Protein AF-A0AAW0VVW9-F1 (afdb_monomer_lite)

Foldseek 3Di:
DDDDDDDDDDDDDDPPDPDPPPPPDPDAPVNVVCVVVPDNDDQLLVCLVVLLVCQQCVVVVDVDDDLVNLLRSVVSNVSNPDQAPVSLLVSLLVGPGDLSNLLNSQVRYDQADEAEAELSRLVSLLSNLLNHAAHEYAYAYQDQPVVRPSLLSNLLSCPRYQDQYDADNCQAPVPAPPRACQVSLVSNPQQCRHQEEEGAHALVSLVSCLSNLNHDYYHHHQHDPVRVVSNVVSVVVSCVRRPPVPPDD

Radius of gyration: 29.32 Å; chains: 1; bounding box: 65×43×111 Å

Organism: Cherax quadricarinatus (NCBI:txid27406)

Secondary structure (DSSP, 8-state):
-----------------------PPP--HHHHHHHHH-SSS--GGGGHHHHHHHHHHHHHH-SS--HHHHHHHHHHHHHTT--SHHHHHHHHHTS---HHHHHHHHTTS-TTSPEEE-GGGHHHHHHHGGGSPS-EEEEEE-S-GGG-TTHHHHHHHGGGSEEEEEEEHHHHHS--SS---HHHHHH-S-GGG--EEEE---HHHHHHGGG-TT--EEEE----HHHHHHHHHHHHHHHHHH-GGG---

Sequence (249 aa):
ATPASATPASATPASATPASSTTASPVSVKGVLEKSIRSGVADMNKYQNVLIHVAGLLHLVLDQIPETPAREVVQLLQESGMRDNDQWLELLDNTNMSPVIVKQISHLLNTEKTIEVSDERVRSCVALLPHLSSCKVEINILDDPGDLPHLPDLLAALTHHHCTQLLLWHHYYNADTTTTSDNLLELLQDRRHLEDFMGCLTGGGVRLLEECNKLRDFHLAVVSDYHAGCLLPQLHHTVTSTLPQLKRL

Structure (mmCIF, N/CA/C/O backbone):
data_AF-A0AAW0VVW9-F1
#
_entry.id   AF-A0AAW0VVW9-F1
#
loop_
_atom_site.group_PDB
_atom_site.id
_atom_site.type_symbol
_atom_site.label_atom_id
_atom_site.label_alt_id
_atom_site.label_comp_id
_atom_site.label_asym_id
_atom_site.label_entity_id
_atom_site.label_seq_id
_atom_site.pdbx_PDB_ins_code
_atom_site.Cartn_x
_atom_site.Cartn_y
_atom_site.Cartn_z
_atom_site.occupancy
_atom_site.B_iso_or_equiv
_atom_site.auth_seq_id
_atom_site.auth_comp_id
_atom_site.auth_asym_id
_atom_site.auth_atom_id
_atom_site.pdbx_PDB_model_num
ATOM 1 N N . ALA A 1 1 ? 30.289 16.569 78.904 1.00 44.97 1 ALA A N 1
ATOM 2 C CA . ALA A 1 1 ? 29.671 17.202 80.081 1.00 44.97 1 ALA A CA 1
ATOM 3 C C . ALA A 1 1 ? 28.507 18.055 79.598 1.00 44.97 1 ALA A C 1
ATOM 5 O O . ALA A 1 1 ? 28.728 19.092 78.991 1.00 44.97 1 ALA A O 1
ATOM 6 N N . THR A 1 2 ? 27.288 17.549 79.760 1.00 43.94 2 THR A N 1
ATOM 7 C CA . THR A 1 2 ? 26.026 18.299 79.620 1.00 43.94 2 THR A CA 1
ATOM 8 C C . THR A 1 2 ? 25.856 19.200 80.854 1.00 43.94 2 THR A C 1
ATOM 10 O O . THR A 1 2 ? 26.462 18.883 81.884 1.00 43.94 2 THR A O 1
ATOM 13 N N . PRO A 1 3 ? 25.037 20.271 80.813 1.00 50.75 3 PRO A N 1
ATOM 14 C CA . PRO A 1 3 ? 23.675 20.072 81.333 1.00 50.75 3 PRO A CA 1
ATOM 15 C C . PRO A 1 3 ? 22.534 20.947 80.754 1.00 50.75 3 PRO A C 1
ATOM 17 O O . PRO A 1 3 ? 22.738 22.078 80.335 1.00 50.75 3 PRO A O 1
ATOM 20 N N . ALA A 1 4 ? 21.330 20.366 80.899 1.00 37.31 4 ALA A N 1
ATOM 21 C CA . ALA A 1 4 ? 20.006 20.935 81.233 1.00 37.31 4 ALA A CA 1
ATOM 22 C C . ALA A 1 4 ? 19.275 21.849 80.216 1.00 37.31 4 ALA A C 1
ATOM 24 O O . ALA A 1 4 ? 19.802 22.870 79.809 1.00 37.31 4 ALA A O 1
ATOM 25 N N . SER A 1 5 ? 18.088 21.513 79.680 1.00 42.56 5 SER A N 1
ATOM 26 C CA . SER A 1 5 ? 16.767 21.108 80.236 1.00 42.56 5 SER A CA 1
ATOM 27 C C . SER A 1 5 ? 15.832 22.296 80.512 1.00 42.56 5 SER A C 1
ATOM 29 O O . SER A 1 5 ? 16.096 23.063 81.432 1.00 42.56 5 SER A O 1
ATOM 31 N N . ALA A 1 6 ? 14.725 22.383 79.753 1.00 38.50 6 ALA A N 1
ATOM 32 C CA . ALA A 1 6 ? 13.395 22.836 80.199 1.00 38.50 6 ALA A CA 1
ATOM 33 C C . ALA A 1 6 ? 12.326 22.645 79.088 1.00 38.50 6 ALA A C 1
ATOM 35 O O . ALA A 1 6 ? 12.428 23.221 78.009 1.00 38.50 6 ALA A O 1
ATOM 36 N N . THR A 1 7 ? 11.296 21.840 79.371 1.00 40.88 7 THR A N 1
ATOM 37 C CA . THR A 1 7 ? 9.962 21.770 78.711 1.00 40.88 7 THR A CA 1
ATOM 38 C C . THR A 1 7 ? 9.098 22.988 79.139 1.00 40.88 7 THR A C 1
ATOM 40 O O . THR A 1 7 ? 9.496 23.605 80.132 1.00 40.88 7 THR A O 1
ATOM 43 N N . PRO A 1 8 ? 7.927 23.357 78.530 1.00 44.62 8 PRO A N 1
ATOM 44 C CA . PRO A 1 8 ? 6.724 22.494 78.412 1.00 44.62 8 PRO A CA 1
ATOM 45 C C . PRO A 1 8 ? 5.705 22.774 77.255 1.00 44.62 8 PRO A C 1
ATOM 47 O O . PRO A 1 8 ? 5.780 23.764 76.541 1.00 44.62 8 PRO A O 1
ATOM 50 N N . ALA A 1 9 ? 4.682 21.900 77.204 1.00 34.31 9 ALA A N 1
ATOM 51 C CA . ALA A 1 9 ? 3.260 22.137 76.864 1.00 34.31 9 ALA A CA 1
ATOM 52 C C . ALA A 1 9 ? 2.721 22.062 75.404 1.00 34.31 9 ALA A C 1
ATOM 54 O O . ALA A 1 9 ? 2.878 22.969 74.603 1.00 34.31 9 ALA A O 1
ATOM 55 N N . SER A 1 10 ? 1.914 21.005 75.190 1.00 34.25 10 SER A N 1
ATOM 56 C CA . SER A 1 10 ? 0.501 21.000 74.736 1.00 34.25 10 SER A CA 1
ATOM 57 C C . SER A 1 10 ? 0.101 21.590 73.369 1.00 34.25 10 SER A C 1
ATOM 59 O O . SER A 1 10 ? 0.083 22.803 73.211 1.00 34.25 10 SER A O 1
ATOM 61 N N . ALA A 1 11 ? -0.380 20.730 72.452 1.00 34.38 11 ALA A N 1
ATOM 62 C CA . ALA A 1 11 ? -1.706 20.828 71.802 1.00 34.38 11 ALA A CA 1
ATOM 63 C C . ALA A 1 11 ? -1.876 19.790 70.661 1.00 34.38 11 ALA A C 1
ATOM 65 O O . ALA A 1 11 ? -1.230 19.870 69.622 1.00 34.38 11 ALA A O 1
ATOM 66 N N . THR A 1 12 ? -2.810 18.853 70.831 1.00 39.09 12 THR A N 1
ATOM 67 C CA . THR A 1 12 ? -3.637 18.260 69.749 1.00 39.09 12 THR A CA 1
ATOM 68 C C . THR A 1 12 ? -4.848 19.210 69.602 1.00 39.09 12 THR A C 1
ATOM 70 O O . THR A 1 12 ? -5.233 19.733 70.652 1.00 39.09 12 THR A O 1
ATOM 73 N N . PRO A 1 13 ? -5.501 19.468 68.437 1.00 44.41 13 PRO A N 1
ATOM 74 C CA . PRO A 1 13 ? -5.812 18.503 67.371 1.00 44.41 13 PRO A CA 1
ATOM 75 C C . PRO A 1 13 ? -5.847 19.050 65.922 1.00 44.41 13 PRO A C 1
ATOM 77 O O . PRO A 1 13 ? -6.022 20.237 65.689 1.00 44.41 13 PRO A O 1
ATOM 80 N N . ALA A 1 14 ? -5.818 18.157 64.930 1.00 34.91 14 ALA A N 1
ATOM 81 C CA . ALA A 1 14 ? -6.684 18.256 63.747 1.00 34.91 14 ALA A CA 1
ATOM 82 C C . ALA A 1 14 ? -6.595 16.952 62.948 1.00 34.91 14 ALA A C 1
ATOM 84 O O . ALA A 1 14 ? -5.589 16.660 62.305 1.00 34.91 14 ALA A O 1
ATOM 85 N N . SER A 1 15 ? -7.671 16.167 63.004 1.00 39.56 15 SER A N 1
ATOM 86 C CA . SER A 1 15 ? -7.936 15.120 62.021 1.00 39.56 15 SER A CA 1
ATOM 87 C C . SER A 1 15 ? -8.077 15.778 60.652 1.00 39.56 15 SER A C 1
ATOM 89 O O . SER A 1 15 ? -9.061 16.468 60.397 1.00 39.56 15 SER A O 1
ATOM 91 N N . ALA A 1 16 ? -7.095 15.575 59.780 1.00 38.59 16 ALA A N 1
ATOM 92 C CA . ALA A 1 16 ? -7.270 15.799 58.357 1.00 38.59 16 ALA A CA 1
ATOM 93 C C . ALA A 1 16 ? -8.076 14.618 57.807 1.00 38.59 16 ALA A C 1
ATOM 95 O O . ALA A 1 16 ? -7.548 13.533 57.566 1.00 38.59 16 ALA A O 1
ATOM 96 N N . THR A 1 17 ? -9.380 14.826 57.666 1.00 39.53 17 THR A N 1
ATOM 97 C CA . THR A 1 17 ? -10.251 14.006 56.827 1.00 39.53 17 THR A CA 1
ATOM 98 C C . THR A 1 17 ? -9.634 13.948 55.426 1.00 39.53 17 THR A C 1
ATOM 100 O O . THR A 1 17 ? -9.441 15.010 54.826 1.00 39.53 17 THR A O 1
ATOM 103 N N . PRO A 1 18 ? -9.316 12.770 54.859 1.00 41.12 18 PRO A N 1
ATOM 104 C CA . PRO A 1 18 ? -9.029 12.691 53.440 1.00 41.12 18 PRO A CA 1
ATOM 105 C C . PRO A 1 18 ? -10.325 13.052 52.724 1.00 41.12 18 PRO A C 1
ATOM 107 O O . PRO A 1 18 ? -11.339 12.370 52.881 1.00 41.12 18 PRO A O 1
ATOM 110 N N . ALA A 1 19 ? -10.306 14.161 51.988 1.00 37.31 19 ALA A N 1
ATOM 111 C CA . ALA A 1 19 ? -11.340 14.461 51.020 1.00 37.31 19 ALA A CA 1
ATOM 112 C C . ALA A 1 19 ? -11.446 13.249 50.094 1.00 37.31 19 ALA A C 1
ATOM 114 O O . ALA A 1 19 ? -10.499 12.930 49.374 1.00 37.31 19 ALA A O 1
ATOM 115 N N . SER A 1 20 ? -12.576 12.550 50.176 1.00 35.06 20 SER A N 1
ATOM 116 C CA . SER A 1 20 ? -12.947 11.491 49.255 1.00 35.06 20 SER A CA 1
ATOM 117 C C . SER A 1 20 ? -12.884 12.060 47.843 1.00 35.06 20 SER A C 1
ATOM 119 O O . SER A 1 20 ? -13.792 12.767 47.398 1.00 35.06 20 SER A O 1
ATOM 121 N N . SER A 1 21 ? -11.787 11.770 47.148 1.00 37.91 21 SER A N 1
ATOM 122 C CA . SER A 1 21 ? -11.685 11.879 45.706 1.00 37.91 21 SER A CA 1
ATOM 123 C C . SER A 1 21 ? -12.740 10.941 45.141 1.00 37.91 21 SER A C 1
ATOM 125 O O . SER A 1 21 ? -12.556 9.734 45.018 1.00 37.91 21 SER A O 1
ATOM 127 N N . THR A 1 22 ? -13.910 11.511 44.873 1.00 35.00 22 THR A N 1
ATOM 128 C CA . THR A 1 22 ? -14.966 10.831 44.141 1.00 35.00 22 THR A CA 1
ATOM 129 C C . THR A 1 22 ? -14.437 10.712 42.722 1.00 35.00 22 THR A C 1
ATOM 131 O O . THR A 1 22 ? -14.535 11.643 41.925 1.00 35.00 22 THR A O 1
ATOM 134 N N . THR A 1 23 ? -13.762 9.603 42.441 1.00 35.97 23 THR A N 1
ATOM 135 C CA . THR A 1 23 ? -13.384 9.190 41.099 1.00 35.97 23 THR A CA 1
ATOM 136 C C . THR A 1 23 ? -14.681 8.960 40.337 1.00 35.97 23 THR A C 1
ATOM 138 O O . THR A 1 23 ? -15.294 7.897 40.417 1.00 35.97 23 THR A O 1
ATOM 141 N N . ALA A 1 24 ? -15.158 10.005 39.656 1.00 44.41 24 ALA A N 1
ATOM 142 C CA . ALA A 1 24 ? -16.256 9.884 38.715 1.00 44.41 24 ALA A CA 1
ATOM 143 C C . ALA A 1 24 ? -15.898 8.751 37.749 1.00 44.41 24 ALA A C 1
ATOM 145 O O . ALA A 1 24 ? -14.851 8.789 37.098 1.00 44.41 24 ALA A O 1
ATOM 146 N N . SER A 1 25 ? -16.718 7.701 37.732 1.00 49.44 25 SER A N 1
ATOM 147 C CA . SER A 1 25 ? -16.521 6.574 36.829 1.00 49.44 25 SER A CA 1
ATOM 148 C C . SER A 1 25 ? -16.438 7.105 35.395 1.00 49.44 25 SER A C 1
ATOM 150 O O . SER A 1 25 ? -17.219 8.000 35.052 1.00 49.44 25 SER A O 1
ATOM 152 N N . PRO A 1 26 ? -15.502 6.610 34.567 1.00 57.56 26 PRO A N 1
ATOM 153 C CA . PRO A 1 26 ? -15.356 7.091 33.200 1.00 57.56 26 PRO A CA 1
ATOM 154 C C . PRO A 1 26 ? -16.701 6.973 32.478 1.00 57.56 26 PRO A C 1
ATOM 156 O O . PRO A 1 26 ? -17.356 5.930 32.527 1.00 57.56 26 PRO A O 1
ATOM 159 N N . VAL A 1 27 ? -17.144 8.075 31.871 1.00 69.94 27 VAL A N 1
ATOM 160 C CA . VAL A 1 27 ? -18.406 8.122 31.129 1.00 69.94 27 VAL A CA 1
ATOM 161 C C . VAL A 1 27 ? -18.279 7.179 29.933 1.00 69.94 27 VAL A C 1
ATOM 163 O O . VAL A 1 27 ? -17.479 7.425 29.037 1.00 69.94 27 VAL A O 1
ATOM 166 N N . SER A 1 28 ? -19.047 6.089 29.956 1.00 83.00 28 SER A N 1
ATOM 167 C CA . SER A 1 28 ? -19.079 5.068 28.903 1.00 83.00 28 SER A CA 1
ATOM 168 C C . SER A 1 28 ? -19.887 5.553 27.697 1.00 83.00 28 SER A C 1
ATOM 170 O O . SER A 1 28 ? -21.015 6.034 27.852 1.00 83.00 28 SER A O 1
ATOM 172 N N . VAL A 1 29 ? -19.330 5.392 26.495 1.00 81.69 29 VAL A N 1
ATOM 173 C CA . VAL A 1 29 ? -19.988 5.708 25.215 1.00 81.69 29 VAL A CA 1
ATOM 174 C C . VAL A 1 29 ? -21.274 4.897 25.054 1.00 81.69 29 VAL A C 1
ATOM 176 O O . VAL A 1 29 ? -22.318 5.456 24.708 1.00 81.69 29 VAL A O 1
ATOM 179 N N . LYS A 1 30 ? -21.236 3.603 25.396 1.00 82.69 30 LYS A N 1
ATOM 180 C CA . LYS A 1 30 ? -22.409 2.721 25.399 1.00 82.69 30 LYS A CA 1
ATOM 181 C C . LYS A 1 30 ? -23.503 3.253 26.320 1.00 82.69 30 LYS A C 1
ATOM 183 O O . LYS A 1 30 ? -24.651 3.391 25.907 1.00 82.69 30 LYS A O 1
ATOM 188 N N . GLY A 1 31 ? -23.131 3.630 27.544 1.00 80.94 31 GLY A N 1
ATOM 189 C CA . GLY A 1 31 ? -24.067 4.174 28.524 1.00 80.94 31 GLY A CA 1
ATOM 190 C C . GLY A 1 31 ? -24.705 5.496 28.084 1.00 80.94 31 GLY A C 1
ATOM 191 O O . GLY A 1 31 ? -25.867 5.749 28.401 1.00 80.94 31 GLY A O 1
ATOM 192 N N . VAL A 1 32 ? -23.981 6.342 27.342 1.00 83.06 32 VAL A N 1
ATOM 193 C CA . VAL A 1 32 ? -24.533 7.578 26.758 1.00 83.06 32 VAL A CA 1
ATOM 194 C C . VAL A 1 32 ? -25.514 7.266 25.628 1.00 83.06 32 VAL A C 1
ATOM 196 O O . VAL A 1 32 ? -26.602 7.849 25.594 1.00 83.06 32 VAL A O 1
ATOM 199 N N . LEU A 1 33 ? -25.174 6.331 24.739 1.00 81.12 33 LEU A N 1
ATOM 200 C CA . LEU A 1 33 ? -26.060 5.880 23.663 1.00 81.12 33 LEU A CA 1
ATOM 201 C C . LEU A 1 33 ? -27.358 5.281 24.222 1.00 81.12 33 LEU A C 1
ATOM 203 O O . LEU A 1 33 ? -28.442 5.756 23.892 1.00 81.12 33 LEU A O 1
ATOM 207 N N . GLU A 1 34 ? -27.271 4.312 25.134 1.00 82.44 34 GLU A N 1
ATOM 208 C CA . GLU A 1 34 ? -28.438 3.644 25.729 1.00 82.44 34 GLU A CA 1
ATOM 209 C C . GLU A 1 34 ? -29.366 4.625 26.464 1.00 82.44 34 GLU A C 1
ATOM 211 O O . GLU A 1 34 ? -30.588 4.574 26.295 1.00 82.44 34 GLU A O 1
ATOM 216 N N . LYS A 1 35 ? -28.805 5.585 27.216 1.00 81.31 35 LYS A N 1
ATOM 217 C CA . LYS A 1 35 ? -29.588 6.657 27.860 1.00 81.31 35 LYS A CA 1
ATOM 218 C C . LYS A 1 35 ? -30.302 7.547 26.846 1.00 81.31 35 LYS A C 1
ATOM 220 O O . LYS A 1 35 ? -31.425 7.982 27.100 1.00 81.31 35 LYS A O 1
ATOM 225 N N . SER A 1 36 ? -29.663 7.814 25.710 1.00 75.12 36 SER A N 1
ATOM 226 C CA . SER A 1 36 ? -30.218 8.660 24.651 1.00 75.12 36 SER A CA 1
ATOM 227 C C . SER A 1 36 ? -31.348 7.959 23.887 1.00 75.12 36 SER A C 1
ATOM 229 O O . SER A 1 36 ? -32.269 8.618 23.407 1.00 75.12 36 SER A O 1
ATOM 231 N N . ILE A 1 37 ? -31.318 6.625 23.820 1.00 72.94 37 ILE A N 1
ATOM 232 C CA . ILE A 1 37 ? -32.210 5.807 22.984 1.00 72.94 37 ILE A CA 1
ATOM 233 C C . ILE A 1 37 ? -33.573 5.503 23.645 1.00 72.94 37 ILE A C 1
ATOM 235 O O . ILE A 1 37 ? -34.507 5.100 22.959 1.00 72.94 37 ILE A O 1
ATOM 239 N N . ARG A 1 38 ? -33.764 5.745 24.951 1.00 66.44 38 ARG A N 1
ATOM 240 C CA . ARG A 1 38 ? -35.031 5.490 25.693 1.00 66.44 38 ARG A CA 1
ATOM 241 C C . ARG A 1 38 ? -35.637 4.077 25.518 1.00 66.44 38 ARG A C 1
ATOM 243 O O . ARG A 1 38 ? -36.779 3.862 25.918 1.00 66.44 38 ARG A O 1
ATOM 250 N N . SER A 1 39 ? -34.902 3.103 24.978 1.00 59.09 39 SER A N 1
ATOM 251 C CA . SER A 1 39 ? -35.296 1.690 24.919 1.00 59.09 39 SER A CA 1
ATOM 252 C C . SER A 1 39 ? -34.188 0.851 25.545 1.00 59.09 39 SER A C 1
ATOM 254 O O . SER A 1 39 ? -33.058 0.886 25.071 1.00 59.09 39 SER A O 1
ATOM 256 N N . GLY A 1 40 ? -34.506 0.130 26.622 1.00 59.84 40 GLY A N 1
ATOM 257 C CA . GLY A 1 40 ? -33.554 -0.461 27.574 1.00 59.84 40 GLY A CA 1
ATOM 258 C C . GLY A 1 40 ? -32.579 -1.530 27.063 1.00 59.84 40 GLY A C 1
ATOM 259 O O . GLY A 1 40 ? -31.876 -2.098 27.887 1.00 59.84 40 GLY A O 1
ATOM 260 N N . VAL A 1 41 ? -32.515 -1.801 25.757 1.00 62.94 41 VAL A N 1
ATOM 261 C CA . VAL A 1 41 ? -31.428 -2.546 25.104 1.00 62.94 41 VAL A CA 1
ATOM 262 C C . VAL A 1 41 ? -31.272 -1.981 23.692 1.00 62.94 41 VAL A C 1
ATOM 264 O O . VAL A 1 41 ? -32.192 -2.086 22.878 1.00 62.94 41 VAL A O 1
ATOM 267 N N . ALA A 1 42 ? -30.136 -1.352 23.401 1.00 65.81 42 ALA A N 1
ATOM 268 C CA . ALA A 1 42 ? -29.851 -0.838 22.068 1.00 65.81 42 ALA A CA 1
ATOM 269 C C . ALA A 1 42 ? -29.279 -1.964 21.187 1.00 65.81 42 ALA A C 1
ATOM 271 O O . ALA A 1 42 ? -28.250 -2.555 21.503 1.00 65.81 42 ALA A O 1
ATOM 272 N N . ASP A 1 43 ? -29.955 -2.263 20.077 1.00 78.38 43 ASP A N 1
ATOM 273 C CA . ASP A 1 43 ? -29.425 -3.129 19.019 1.00 78.38 43 ASP A CA 1
ATOM 274 C C . ASP A 1 43 ? -28.311 -2.374 18.281 1.00 78.38 43 ASP A C 1
ATOM 276 O O . ASP A 1 43 ? -28.598 -1.484 17.477 1.00 78.38 43 ASP A O 1
ATOM 280 N N . MET A 1 44 ? -27.048 -2.687 18.596 1.00 80.50 44 MET A N 1
ATOM 281 C CA . MET A 1 44 ? -25.873 -1.961 18.089 1.00 80.50 44 MET A CA 1
ATOM 282 C C . MET A 1 44 ? -25.811 -1.917 16.562 1.00 80.50 44 MET A C 1
ATOM 284 O O . MET A 1 44 ? -25.354 -0.917 16.011 1.00 80.50 44 MET A O 1
ATOM 288 N N . ASN A 1 45 ? -26.352 -2.927 15.876 1.00 82.62 45 ASN A N 1
ATOM 289 C CA . ASN A 1 45 ? -26.398 -2.963 14.413 1.00 82.62 45 ASN A CA 1
ATOM 290 C C . ASN A 1 45 ? -27.143 -1.746 13.838 1.00 82.62 45 ASN A C 1
ATOM 292 O O . ASN A 1 45 ? -26.758 -1.200 12.809 1.00 82.62 45 ASN A O 1
ATOM 296 N N . LYS A 1 46 ? -28.184 -1.255 14.527 1.00 84.12 46 LYS A N 1
ATOM 297 C CA . LYS A 1 46 ? -28.961 -0.078 14.092 1.00 84.12 46 LYS A CA 1
ATOM 298 C C . LYS A 1 46 ? -28.213 1.243 14.268 1.00 84.12 46 LYS A C 1
ATOM 300 O O . LYS A 1 46 ? -28.646 2.260 13.731 1.00 84.12 46 LYS A O 1
ATOM 305 N N . TYR A 1 47 ? -27.118 1.235 15.025 1.00 85.31 47 TYR A N 1
ATOM 306 C CA . TYR A 1 47 ? -26.343 2.422 15.378 1.00 85.31 47 TYR A CA 1
ATOM 307 C C . TYR A 1 47 ? -24.937 2.412 14.784 1.00 85.31 47 TYR A C 1
ATOM 309 O O . TYR A 1 47 ? -24.155 3.301 15.110 1.00 85.31 47 TYR A O 1
ATOM 317 N N . GLN A 1 48 ? -24.620 1.475 13.885 1.00 88.38 48 GLN A N 1
ATOM 318 C CA . GLN A 1 48 ? -23.302 1.384 13.253 1.00 88.38 48 GLN A CA 1
ATOM 319 C C . GLN A 1 48 ? -22.859 2.728 12.649 1.00 88.38 48 GLN A C 1
ATOM 321 O O . GLN A 1 48 ? -21.785 3.217 12.983 1.00 88.38 48 GLN A O 1
ATOM 326 N N . ASN A 1 49 ? -23.719 3.404 11.880 1.00 88.06 49 ASN A N 1
ATOM 327 C CA . ASN A 1 49 ? -23.396 4.721 11.307 1.00 88.06 49 ASN A CA 1
ATOM 328 C C . ASN A 1 49 ? -23.114 5.787 12.377 1.00 88.06 49 ASN A C 1
ATOM 330 O O . ASN A 1 49 ? -22.217 6.611 12.221 1.00 88.06 49 ASN A O 1
ATOM 334 N N . VAL A 1 50 ? -23.848 5.762 13.495 1.00 89.50 50 VAL A N 1
ATOM 335 C CA . VAL A 1 50 ? -23.597 6.678 14.617 1.00 89.50 50 VAL A CA 1
ATOM 336 C C . VAL A 1 50 ? -22.230 6.390 15.232 1.00 89.50 50 VAL A C 1
ATOM 338 O O . VAL A 1 50 ? -21.478 7.321 15.498 1.00 89.50 50 VAL A O 1
ATOM 341 N N . LEU A 1 51 ? -21.885 5.117 15.421 1.00 90.69 51 LEU A N 1
ATOM 342 C CA . LEU A 1 51 ? -20.595 4.701 15.971 1.00 90.69 51 LEU A CA 1
ATOM 343 C C . LEU A 1 51 ? -19.426 5.076 15.051 1.00 90.69 51 LEU A C 1
ATOM 345 O O . LEU A 1 51 ? -18.404 5.545 15.548 1.00 90.69 51 LEU A O 1
ATOM 349 N N . ILE A 1 52 ? -19.596 4.950 13.732 1.00 91.12 52 ILE A N 1
ATOM 350 C CA . ILE A 1 52 ? -18.624 5.402 12.724 1.00 91.12 52 ILE A CA 1
ATOM 351 C C . ILE A 1 52 ? -18.369 6.906 12.880 1.00 91.12 52 ILE A C 1
ATOM 353 O O . ILE A 1 52 ? -17.221 7.337 12.992 1.00 91.12 52 ILE A O 1
ATOM 357 N N . HIS A 1 53 ? -19.433 7.710 12.978 1.00 89.69 53 HIS A N 1
ATOM 358 C CA . HIS A 1 53 ? -19.298 9.150 13.198 1.00 89.69 53 HIS A CA 1
ATOM 359 C C . HIS A 1 53 ? -18.656 9.483 14.546 1.00 89.69 53 HIS A C 1
ATOM 361 O O . HIS A 1 53 ? -17.815 10.375 14.610 1.00 89.69 53 HIS A O 1
ATOM 367 N N . VAL A 1 54 ? -19.002 8.767 15.618 1.00 89.31 54 VAL A N 1
ATOM 368 C CA . VAL A 1 54 ? -18.354 8.949 16.924 1.00 89.31 54 VAL A CA 1
ATOM 369 C C . VAL A 1 54 ? -16.853 8.687 16.801 1.00 89.31 54 VAL A C 1
ATOM 371 O O . VAL A 1 54 ? -16.061 9.543 17.189 1.00 89.31 54 VAL A O 1
ATOM 374 N N . ALA A 1 55 ? -16.447 7.566 16.201 1.00 89.44 55 ALA A N 1
ATOM 375 C CA . ALA A 1 55 ? -15.040 7.227 16.005 1.00 89.44 55 ALA A CA 1
ATOM 376 C C . ALA A 1 55 ? -14.286 8.298 15.194 1.00 89.44 55 ALA A C 1
ATOM 378 O O . ALA A 1 55 ? -13.185 8.703 15.575 1.00 89.44 55 ALA A O 1
ATOM 379 N N . GLY A 1 56 ? -14.905 8.813 14.128 1.00 87.94 56 GLY A N 1
ATOM 380 C CA . GLY A 1 56 ? -14.331 9.864 13.289 1.00 87.94 56 GLY A CA 1
ATOM 381 C C . GLY A 1 56 ? -14.262 11.245 13.952 1.00 87.94 56 GLY A C 1
ATOM 382 O O . GLY A 1 56 ? -13.375 12.021 13.617 1.00 87.94 56 GLY A O 1
ATOM 383 N N . LEU A 1 57 ? -15.150 11.566 14.899 1.00 88.88 57 LEU A N 1
ATOM 384 C CA . LEU A 1 57 ? -15.257 12.906 15.500 1.00 88.88 57 LEU A CA 1
ATOM 385 C C . LEU A 1 57 ? -14.634 13.023 16.896 1.00 88.88 57 LEU A C 1
ATOM 387 O O . LEU A 1 57 ? -14.474 14.139 17.388 1.00 88.88 57 LEU A O 1
ATOM 391 N N . LEU A 1 58 ? -14.264 11.915 17.547 1.00 84.56 58 LEU A N 1
ATOM 392 C CA . LEU A 1 58 ? -13.730 11.946 18.916 1.00 84.56 58 LEU A CA 1
ATOM 393 C C . LEU A 1 58 ? -12.521 12.884 19.078 1.00 84.56 58 LEU A C 1
ATOM 395 O O . LEU A 1 58 ? -12.395 13.539 20.110 1.00 84.56 58 LEU A O 1
ATOM 399 N N . HIS A 1 59 ? -11.667 12.983 18.058 1.00 83.00 59 HIS A N 1
ATOM 400 C CA . HIS A 1 59 ? -10.481 13.845 18.076 1.00 83.00 59 HIS A CA 1
ATOM 401 C C . HIS A 1 59 ? -10.810 15.347 18.043 1.00 83.00 59 HIS A C 1
ATOM 403 O O . HIS A 1 59 ? -9.966 16.160 18.397 1.00 83.00 59 HIS A O 1
ATOM 409 N N . LEU A 1 60 ? -12.019 15.728 17.616 1.00 84.00 60 LEU A N 1
ATOM 410 C CA . LEU A 1 60 ? -12.473 17.124 17.612 1.00 84.00 60 LEU A CA 1
ATOM 411 C C . LEU A 1 60 ? -13.018 17.560 18.973 1.00 84.00 60 LEU A C 1
ATOM 413 O O . LEU A 1 60 ? -13.109 18.751 19.255 1.00 84.00 60 LEU A O 1
ATOM 417 N N . VAL A 1 61 ? -13.440 16.594 19.789 1.00 79.50 61 VAL A N 1
ATOM 418 C CA . VAL A 1 61 ? -14.054 16.841 21.099 1.00 79.50 61 VAL A CA 1
ATOM 419 C C . VAL A 1 61 ? -13.025 16.710 22.219 1.00 79.50 61 VAL A C 1
ATOM 421 O O . VAL A 1 61 ? -13.148 17.373 23.247 1.00 79.50 61 VAL A O 1
ATOM 424 N N . LEU A 1 62 ? -12.019 15.853 22.033 1.00 78.44 62 LEU A N 1
ATOM 425 C CA . LEU A 1 62 ? -10.971 15.582 23.007 1.00 78.44 62 LEU A CA 1
ATOM 426 C C . LEU A 1 62 ? -9.599 15.817 22.375 1.00 78.44 62 LEU A C 1
ATOM 428 O O . LEU A 1 62 ? -9.224 15.099 21.450 1.00 78.44 62 LEU A O 1
ATOM 432 N N . ASP A 1 63 ? -8.821 16.741 22.948 1.00 77.88 63 ASP A N 1
ATOM 433 C CA . ASP A 1 63 ? -7.431 17.000 22.532 1.00 77.88 63 ASP A CA 1
ATOM 434 C C . ASP A 1 63 ? -6.564 15.731 22.604 1.00 77.88 63 ASP A C 1
ATOM 436 O O . ASP A 1 63 ? -5.661 15.519 21.796 1.00 77.88 63 ASP A O 1
ATOM 440 N N . GLN A 1 64 ? -6.846 14.867 23.583 1.00 82.06 64 GLN A N 1
ATOM 441 C CA . GLN A 1 64 ? -6.255 13.541 23.714 1.00 82.06 64 GLN A CA 1
ATOM 442 C C . GLN A 1 64 ? -7.348 12.542 24.069 1.00 82.06 64 GLN A C 1
ATOM 444 O O . GLN A 1 64 ? -7.991 12.652 25.114 1.00 82.06 64 GLN A O 1
ATOM 449 N N . ILE A 1 65 ? -7.551 11.551 23.204 1.00 83.12 65 ILE A N 1
ATOM 450 C CA . ILE A 1 65 ? -8.512 10.479 23.451 1.00 83.12 65 ILE A CA 1
ATOM 451 C C . ILE A 1 65 ? -7.861 9.461 24.395 1.00 83.12 65 ILE A C 1
ATOM 453 O O . ILE A 1 65 ? -6.843 8.866 24.028 1.00 83.12 65 ILE A O 1
ATOM 457 N N . PRO A 1 66 ? -8.426 9.211 25.591 1.00 87.00 66 PRO A N 1
ATOM 458 C CA . PRO A 1 66 ? -7.922 8.155 26.458 1.00 87.00 66 PRO A CA 1
ATOM 459 C C . PRO A 1 66 ? -8.113 6.776 25.805 1.00 87.00 66 PRO A C 1
ATOM 461 O O . PRO A 1 66 ? -9.038 6.566 25.020 1.00 87.00 66 PRO A O 1
ATOM 464 N N . GLU A 1 67 ? -7.281 5.794 26.159 1.00 88.25 67 GLU A N 1
ATOM 465 C CA . GLU A 1 67 ? -7.386 4.451 25.563 1.00 88.25 67 GLU A CA 1
ATOM 466 C C . GLU A 1 67 ? -8.735 3.774 25.848 1.00 88.25 67 GLU A C 1
ATOM 468 O O . GLU A 1 67 ? -9.238 3.029 25.009 1.00 88.25 67 GLU A O 1
ATOM 473 N N . THR A 1 68 ? -9.340 4.033 27.013 1.00 89.31 68 THR A N 1
ATOM 474 C CA . THR A 1 68 ? -10.586 3.372 27.424 1.00 89.31 68 THR A CA 1
ATOM 475 C C . THR A 1 68 ? -11.766 3.723 26.503 1.00 89.31 68 THR A C 1
ATOM 477 O O . THR A 1 68 ? -12.357 2.787 25.967 1.00 89.31 68 THR A O 1
ATOM 480 N N . PRO A 1 69 ? -12.093 5.007 26.226 1.00 87.31 69 PRO A N 1
ATOM 481 C CA . PRO A 1 69 ? -13.109 5.354 25.228 1.00 87.31 69 PRO A CA 1
ATOM 482 C C . PRO A 1 69 ? -12.775 4.884 23.809 1.00 87.31 69 PRO A C 1
ATOM 484 O O . PRO A 1 69 ? -13.672 4.444 23.097 1.00 87.31 69 PRO A O 1
ATOM 487 N N . ALA A 1 70 ? -11.503 4.937 23.393 1.00 90.75 70 ALA A N 1
ATOM 488 C CA . ALA A 1 70 ? -11.103 4.457 22.068 1.00 90.75 70 ALA A CA 1
ATOM 489 C C . ALA A 1 70 ? -11.389 2.955 21.903 1.00 90.75 70 ALA A C 1
ATOM 491 O O . ALA A 1 70 ? -11.996 2.538 20.918 1.00 90.75 70 ALA A O 1
ATOM 492 N N . ARG A 1 71 ? -11.012 2.150 22.905 1.00 93.38 71 ARG A N 1
ATOM 493 C CA . ARG A 1 71 ? -11.299 0.712 22.943 1.00 93.38 71 ARG A CA 1
ATOM 494 C C . ARG A 1 71 ? -12.797 0.436 22.975 1.00 93.38 71 ARG A C 1
ATOM 496 O O . ARG A 1 71 ? -13.258 -0.446 22.261 1.00 93.38 71 ARG A O 1
ATOM 503 N N . GLU A 1 72 ? -13.549 1.184 23.781 1.00 93.00 72 GLU A N 1
ATOM 504 C CA . GLU A 1 72 ? -15.002 1.028 23.873 1.00 93.00 72 GLU A CA 1
ATOM 505 C C . GLU A 1 72 ? -15.679 1.278 22.520 1.00 93.00 72 GLU A C 1
ATOM 507 O O . GLU A 1 72 ? -16.507 0.477 22.099 1.00 93.00 72 GLU A O 1
ATOM 512 N N . VAL A 1 73 ? -15.300 2.337 21.800 1.00 92.44 73 VAL A N 1
ATOM 513 C CA . VAL A 1 73 ? -15.865 2.632 20.473 1.00 92.44 73 VAL A CA 1
ATOM 514 C C . VAL A 1 73 ? -15.560 1.527 19.468 1.00 92.44 73 VAL A C 1
ATOM 516 O O . VAL A 1 73 ? -16.464 1.088 18.760 1.00 92.44 73 VAL A O 1
ATOM 519 N N . VAL A 1 74 ? -14.320 1.037 19.430 1.00 94.31 74 VAL A N 1
ATOM 520 C CA . VAL A 1 74 ? -13.934 -0.069 18.541 1.00 94.31 74 VAL A CA 1
ATOM 521 C C . VAL A 1 74 ? -14.683 -1.360 18.893 1.00 94.31 74 VAL A C 1
ATOM 523 O O . VAL A 1 74 ? -15.163 -2.054 17.998 1.00 94.31 74 VAL A O 1
ATOM 526 N N . GLN A 1 75 ? -14.879 -1.648 20.183 1.00 93.81 75 GLN A N 1
ATOM 527 C CA . GLN A 1 75 ? -15.687 -2.785 20.626 1.00 93.81 75 GLN A CA 1
ATOM 528 C C . GLN A 1 75 ? -17.155 -2.646 20.194 1.00 93.81 75 GLN A C 1
ATOM 530 O O . GLN A 1 75 ? -17.734 -3.603 19.688 1.00 93.81 75 GLN A O 1
ATOM 535 N N . LEU A 1 76 ? -17.762 -1.466 20.350 1.00 93.06 76 LEU A N 1
ATOM 536 C CA . LEU A 1 76 ? -19.145 -1.221 19.926 1.00 93.06 76 LEU A CA 1
ATOM 537 C C . LEU A 1 76 ? -19.312 -1.362 18.411 1.00 93.06 76 LEU A C 1
ATOM 539 O O . LEU A 1 76 ? -20.303 -1.917 17.942 1.00 93.06 76 LEU A O 1
ATOM 543 N N . LEU A 1 77 ? -18.329 -0.896 17.644 1.00 93.88 77 LEU A N 1
ATOM 544 C CA . LEU A 1 77 ? -18.278 -1.066 16.197 1.00 93.88 77 LEU A CA 1
ATOM 545 C C . LEU A 1 77 ? -18.222 -2.551 15.798 1.00 93.88 77 LEU A C 1
ATOM 547 O O . LEU A 1 77 ? -18.959 -2.981 14.908 1.00 93.88 77 LEU A O 1
ATOM 551 N N . GLN A 1 78 ? -17.437 -3.361 16.507 1.00 93.50 78 GLN A N 1
ATOM 552 C CA . GLN A 1 78 ? -17.413 -4.812 16.317 1.00 93.50 78 GLN A CA 1
ATOM 553 C C . GLN A 1 78 ? -18.752 -5.470 16.709 1.00 93.50 78 GLN A C 1
ATOM 555 O O . GLN A 1 78 ? -19.280 -6.302 15.967 1.00 93.50 78 GLN A O 1
ATOM 560 N N . GLU A 1 79 ? -19.343 -5.066 17.841 1.00 91.44 79 GLU A N 1
ATOM 561 C CA . GLU A 1 79 ? -20.676 -5.504 18.292 1.00 91.44 79 GLU A CA 1
ATOM 562 C C . GLU A 1 79 ? -21.778 -5.130 17.284 1.00 91.44 79 GLU A C 1
ATOM 564 O O . GLU A 1 79 ? -22.755 -5.865 17.158 1.00 91.44 79 GLU A O 1
ATOM 569 N N . SER A 1 80 ? -21.603 -4.033 16.535 1.00 90.88 80 SER A N 1
ATOM 570 C CA . SER A 1 80 ? -22.519 -3.579 15.476 1.00 90.88 80 SER A CA 1
ATOM 571 C C . SER A 1 80 ? -22.403 -4.345 14.152 1.00 90.88 80 SER A C 1
ATOM 573 O O . SER A 1 80 ? -23.124 -4.041 13.204 1.00 90.88 80 SER A O 1
ATOM 575 N N . GLY A 1 81 ? -21.508 -5.337 14.077 1.00 89.25 81 GLY A N 1
ATOM 576 C CA . GLY A 1 81 ? -21.422 -6.258 12.945 1.00 89.25 81 GLY A CA 1
ATOM 577 C C . GLY A 1 81 ? -20.219 -6.071 12.023 1.00 89.25 81 GLY A C 1
ATOM 578 O O . GLY A 1 81 ? -20.122 -6.809 11.046 1.00 89.25 81 GLY A O 1
ATOM 579 N N . MET A 1 82 ? -19.289 -5.164 12.330 1.00 91.38 82 MET A N 1
ATOM 580 C CA . MET A 1 82 ? -18.058 -5.008 11.551 1.00 91.38 82 MET A CA 1
ATOM 581 C C . MET A 1 82 ? -17.048 -6.112 11.886 1.00 91.38 82 MET A C 1
ATOM 583 O O . MET A 1 82 ? -16.688 -6.304 13.052 1.00 91.38 82 MET A O 1
ATOM 587 N N . ARG A 1 83 ? -16.638 -6.889 10.878 1.00 86.69 83 ARG A N 1
ATOM 588 C CA . ARG A 1 83 ? -15.909 -8.154 11.086 1.00 86.69 83 ARG A CA 1
ATOM 589 C C . ARG A 1 83 ? -14.770 -8.412 10.114 1.00 86.69 83 ARG A C 1
ATOM 591 O O . ARG A 1 83 ? -13.883 -9.185 10.468 1.00 86.69 83 ARG A O 1
ATOM 598 N N . ASP A 1 84 ? -14.805 -7.846 8.916 1.00 88.19 84 ASP A N 1
ATOM 599 C CA . ASP A 1 84 ? -13.781 -8.089 7.903 1.00 88.19 84 ASP A CA 1
ATOM 600 C C . ASP A 1 84 ? -12.789 -6.923 7.793 1.00 88.19 84 ASP A C 1
ATOM 602 O O . ASP A 1 84 ? -13.048 -5.814 8.260 1.00 88.19 84 ASP A O 1
ATOM 606 N N . ASN A 1 85 ? -11.610 -7.207 7.228 1.00 89.50 85 ASN A N 1
ATOM 607 C CA . ASN A 1 85 ? -10.545 -6.216 7.089 1.00 89.50 85 ASN A CA 1
ATOM 608 C C . ASN A 1 85 ? -10.984 -5.036 6.210 1.00 89.50 85 ASN A C 1
ATOM 610 O O . ASN A 1 85 ? -10.605 -3.907 6.503 1.00 89.50 85 ASN A O 1
ATOM 614 N N . ASP A 1 86 ? -11.778 -5.285 5.167 1.00 88.75 86 ASP A N 1
ATOM 615 C CA . ASP A 1 86 ? -12.194 -4.252 4.220 1.00 88.75 86 ASP A CA 1
ATOM 616 C C . ASP A 1 86 ? -13.105 -3.216 4.872 1.00 88.75 86 ASP A C 1
ATOM 618 O O . ASP A 1 86 ? -12.891 -2.029 4.668 1.00 88.75 86 ASP A O 1
ATOM 622 N N . GLN A 1 87 ? -14.036 -3.630 5.731 1.00 91.00 87 GLN A N 1
ATOM 623 C CA . GLN A 1 87 ? -14.879 -2.716 6.501 1.00 91.00 87 GLN A CA 1
ATOM 624 C C . GLN A 1 87 ? -14.054 -1.833 7.447 1.00 91.00 87 GLN A C 1
ATOM 626 O O . GLN A 1 87 ? -14.339 -0.646 7.598 1.00 91.00 87 GLN A O 1
ATOM 631 N N . TRP A 1 88 ? -13.024 -2.395 8.090 1.00 92.69 88 TRP A N 1
ATOM 632 C CA . TRP A 1 88 ? -12.127 -1.617 8.950 1.00 92.69 88 TRP A CA 1
ATOM 633 C C . TRP A 1 88 ? -11.275 -0.629 8.149 1.00 92.69 88 TRP A C 1
ATOM 635 O O . TRP A 1 88 ? -11.041 0.482 8.621 1.00 92.69 88 TRP A O 1
ATOM 645 N N . LEU A 1 89 ? -10.819 -1.015 6.955 1.00 90.56 89 LEU A N 1
ATOM 646 C CA . LEU A 1 89 ? -10.069 -0.138 6.055 1.00 90.56 89 LEU A CA 1
ATOM 647 C C . LEU A 1 89 ? -10.959 0.973 5.489 1.00 90.56 89 LEU A C 1
ATOM 649 O O . LEU A 1 89 ? -10.605 2.138 5.615 1.00 90.56 89 LEU A O 1
ATOM 653 N N . GLU A 1 90 ? -12.156 0.640 5.005 1.00 90.50 90 GLU A N 1
ATOM 654 C CA . GLU A 1 90 ? -13.149 1.603 4.514 1.00 90.50 90 GLU A CA 1
ATOM 655 C C . GLU A 1 90 ? -13.526 2.620 5.601 1.00 90.50 90 GLU A C 1
ATOM 657 O O . GLU A 1 90 ? -13.713 3.810 5.339 1.00 90.50 90 GLU A O 1
ATOM 662 N N . LEU A 1 91 ? -13.605 2.177 6.855 1.00 91.88 91 LEU A N 1
ATOM 663 C CA . LEU A 1 91 ? -13.813 3.065 7.987 1.00 91.88 91 LEU A CA 1
ATOM 664 C C . LEU A 1 91 ? -12.661 4.072 8.148 1.00 91.88 91 LEU A C 1
ATOM 666 O O . LEU A 1 91 ? -12.923 5.254 8.380 1.00 91.88 91 LEU A O 1
ATOM 670 N N . LEU A 1 92 ? -11.408 3.631 8.022 1.00 92.19 92 LEU A N 1
ATOM 671 C CA . LEU A 1 92 ? -10.237 4.513 8.067 1.00 92.19 92 LEU A CA 1
ATOM 672 C C . LEU A 1 92 ? -10.200 5.469 6.865 1.00 92.19 92 LEU A C 1
ATOM 674 O O . LEU A 1 92 ? -9.889 6.643 7.048 1.00 92.19 92 LEU A O 1
ATOM 678 N N . ASP A 1 93 ? -10.590 5.004 5.676 1.00 89.38 93 ASP A N 1
ATOM 679 C CA . ASP A 1 93 ? -10.613 5.819 4.453 1.00 89.38 93 ASP A CA 1
ATOM 680 C C . ASP A 1 93 ? -11.623 6.965 4.577 1.00 89.38 93 ASP A C 1
ATOM 682 O O . ASP A 1 93 ? -11.346 8.118 4.239 1.00 89.38 93 ASP A O 1
ATOM 686 N N . ASN A 1 94 ? -12.792 6.665 5.146 1.00 87.62 94 ASN A N 1
ATOM 687 C CA . ASN A 1 94 ? -13.893 7.613 5.267 1.00 87.62 94 ASN A CA 1
ATOM 688 C C . ASN A 1 94 ? -13.784 8.550 6.476 1.00 87.62 94 ASN A C 1
ATOM 690 O O . ASN A 1 94 ? -14.621 9.445 6.640 1.00 87.62 94 ASN A O 1
ATOM 694 N N . THR A 1 95 ? -12.803 8.355 7.364 1.00 85.19 95 THR A N 1
ATOM 695 C CA . THR A 1 95 ? -12.741 9.112 8.616 1.00 85.19 95 THR A CA 1
ATOM 696 C C . THR A 1 95 ? -11.327 9.532 9.008 1.00 85.19 95 THR A C 1
ATOM 698 O O . THR A 1 95 ? -10.363 8.779 8.966 1.00 85.19 95 THR A O 1
ATOM 701 N N . ASN A 1 96 ? -11.196 10.763 9.506 1.00 83.25 96 ASN A N 1
ATOM 702 C CA . ASN A 1 96 ? -9.945 11.252 10.086 1.00 83.25 96 ASN A CA 1
ATOM 703 C C . ASN A 1 96 ? -9.791 10.735 11.525 1.00 83.25 96 ASN A C 1
ATOM 705 O O . ASN A 1 96 ? -9.906 11.499 12.482 1.00 83.25 96 ASN A O 1
ATOM 709 N N . MET A 1 97 ? -9.597 9.428 11.701 1.00 87.19 97 MET A N 1
ATOM 710 C CA . MET A 1 97 ? -9.481 8.844 13.037 1.00 87.19 97 MET A CA 1
ATOM 711 C C . MET A 1 97 ? -8.232 9.302 13.780 1.00 87.19 97 MET A C 1
ATOM 713 O O . MET A 1 97 ? -7.157 9.495 13.216 1.00 87.19 97 MET A O 1
ATOM 717 N N . SER A 1 98 ? -8.375 9.412 15.099 1.00 89.56 98 SER A N 1
ATOM 718 C CA . SER A 1 98 ? -7.229 9.599 15.981 1.00 89.56 98 SER A CA 1
ATOM 719 C C . SER A 1 98 ? -6.298 8.383 15.924 1.00 89.56 98 SER A C 1
ATOM 721 O O . SER A 1 98 ? -6.799 7.253 15.942 1.00 89.56 98 SER A O 1
ATOM 723 N N . PRO A 1 99 ? -4.968 8.578 15.999 1.00 90.69 99 PRO A N 1
ATOM 724 C CA . PRO A 1 99 ? -3.995 7.484 16.049 1.00 90.69 99 PRO A CA 1
ATOM 725 C C . PRO A 1 99 ? -4.287 6.426 17.124 1.00 90.69 99 PRO A C 1
ATOM 727 O O . PRO A 1 99 ? -4.008 5.246 16.932 1.00 90.69 99 PRO A O 1
ATOM 730 N N . VAL A 1 100 ? -4.895 6.816 18.253 1.00 92.75 100 VAL A N 1
ATOM 731 C CA . VAL A 1 100 ? -5.260 5.873 19.325 1.00 92.75 100 VAL A CA 1
ATOM 732 C C . VAL A 1 100 ? -6.327 4.882 18.853 1.00 92.75 100 VAL A C 1
ATOM 734 O O . VAL A 1 100 ? -6.242 3.702 19.181 1.00 92.75 100 VAL A O 1
ATOM 737 N N . ILE A 1 101 ? -7.306 5.338 18.064 1.00 92.69 101 ILE A N 1
ATOM 738 C CA . ILE A 1 101 ? -8.357 4.481 17.496 1.00 92.69 101 ILE A CA 1
ATOM 739 C C . ILE A 1 101 ? -7.770 3.596 16.395 1.00 92.69 101 ILE A C 1
ATOM 741 O O . ILE A 1 101 ? -8.018 2.394 16.407 1.00 92.69 101 ILE A O 1
ATOM 745 N N . VAL A 1 102 ? -6.929 4.152 15.513 1.00 94.75 102 VAL A N 1
ATOM 746 C CA . VAL A 1 102 ? -6.233 3.380 14.464 1.00 94.75 102 VAL A CA 1
ATOM 747 C C . VAL A 1 102 ? -5.437 2.226 15.077 1.00 94.75 102 VAL A C 1
ATOM 749 O O . VAL A 1 102 ? -5.546 1.085 14.632 1.00 94.75 102 VAL A O 1
ATOM 752 N N . LYS A 1 103 ? -4.713 2.485 16.171 1.00 95.06 103 LYS A N 1
ATOM 753 C CA . LYS A 1 103 ? -3.998 1.451 16.929 1.00 95.06 103 LYS A CA 1
ATOM 754 C C . LYS A 1 103 ? -4.932 0.384 17.516 1.00 95.06 103 LYS A C 1
ATOM 756 O O . LYS A 1 103 ? -4.564 -0.781 17.557 1.00 95.06 103 LYS A O 1
ATOM 761 N N . GLN A 1 104 ? -6.129 0.743 17.986 1.00 95.12 104 GLN A N 1
ATOM 762 C CA . GLN A 1 104 ? -7.094 -0.265 18.451 1.00 95.12 104 GLN A CA 1
ATOM 763 C C . GLN A 1 104 ? -7.629 -1.117 17.288 1.00 95.12 104 GLN A C 1
ATOM 765 O O . GLN A 1 104 ? -7.771 -2.327 17.447 1.00 95.12 104 GLN A O 1
ATOM 770 N N . ILE A 1 105 ? -7.880 -0.509 16.124 1.00 94.56 105 ILE A N 1
ATOM 771 C CA . ILE A 1 105 ? -8.316 -1.214 14.908 1.00 94.56 105 ILE A CA 1
ATOM 772 C C . ILE A 1 105 ? -7.230 -2.175 14.414 1.00 94.56 105 ILE A C 1
ATOM 774 O O . ILE A 1 105 ? -7.547 -3.292 14.009 1.00 94.56 105 ILE A O 1
ATOM 778 N N . SER A 1 106 ? -5.949 -1.800 14.505 1.00 94.25 106 SER A N 1
ATOM 779 C CA . SER A 1 106 ? -4.844 -2.650 14.042 1.00 94.25 106 SER A CA 1
ATOM 780 C C . SER A 1 106 ? -4.800 -4.016 14.740 1.00 94.25 106 SER A C 1
ATOM 782 O O . SER A 1 106 ? -4.406 -5.006 14.130 1.00 94.25 106 SER A O 1
ATOM 784 N N . HIS A 1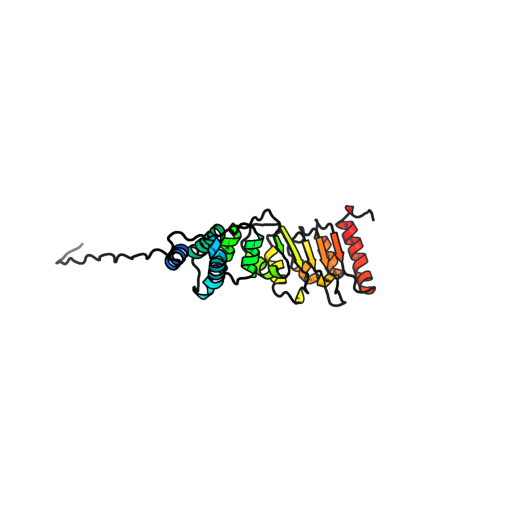 107 ? -5.276 -4.102 15.987 1.00 93.12 107 HIS A N 1
ATOM 785 C CA . HIS A 1 107 ? -5.385 -5.358 16.734 1.00 93.12 107 HIS A CA 1
ATOM 786 C C . HIS A 1 107 ? -6.496 -6.296 16.236 1.00 93.12 107 HIS A C 1
ATOM 788 O O . HIS A 1 107 ? -6.512 -7.465 16.619 1.00 93.12 107 HIS A O 1
ATOM 794 N N . LEU A 1 108 ? -7.429 -5.798 15.423 1.00 91.94 108 LEU A N 1
ATOM 795 C CA . LEU A 1 108 ? -8.549 -6.570 14.879 1.00 91.94 108 LEU A CA 1
ATOM 796 C C . LEU A 1 108 ? -8.291 -7.083 13.462 1.00 91.94 108 LEU A C 1
ATOM 798 O O . LEU A 1 108 ? -9.008 -7.969 12.996 1.00 91.94 108 LEU A O 1
ATOM 802 N N . LEU A 1 109 ? -7.286 -6.538 12.778 1.00 91.12 109 LEU A N 1
ATOM 803 C CA . LEU A 1 109 ? -6.969 -6.914 11.410 1.00 91.12 109 LEU A CA 1
ATOM 804 C C . LEU A 1 109 ? -6.226 -8.244 11.359 1.00 91.12 109 LEU A C 1
ATOM 806 O O . LEU A 1 109 ? -5.258 -8.478 12.083 1.00 91.12 109 LEU A O 1
ATOM 810 N N . ASN A 1 110 ? -6.660 -9.111 10.446 1.00 86.75 110 ASN A N 1
ATOM 811 C CA . ASN A 1 110 ? -5.945 -10.345 10.164 1.00 86.75 110 ASN A CA 1
ATOM 812 C C . ASN A 1 110 ? -4.752 -10.059 9.241 1.00 86.75 110 ASN A C 1
ATOM 814 O O . ASN A 1 110 ? -4.947 -9.853 8.043 1.00 86.75 110 ASN A O 1
ATOM 818 N N . THR A 1 111 ? -3.539 -10.088 9.796 1.00 87.88 111 THR A N 1
ATOM 819 C CA . THR A 1 111 ? -2.275 -9.854 9.078 1.00 87.88 111 THR A CA 1
ATOM 820 C C . THR A 1 111 ? -1.724 -11.079 8.344 1.00 87.88 111 THR A C 1
ATOM 822 O O . THR A 1 111 ? -0.743 -10.958 7.612 1.00 87.88 111 THR A O 1
ATOM 825 N N . GLU A 1 112 ? -2.348 -12.256 8.488 1.00 88.25 112 GLU A N 1
ATOM 826 C CA . GLU A 1 112 ? -2.041 -13.424 7.648 1.00 88.25 112 GLU A CA 1
ATOM 827 C C . GLU A 1 112 ? -2.557 -13.241 6.216 1.00 88.25 112 GLU A C 1
ATOM 829 O O . GLU A 1 112 ? -2.056 -13.870 5.281 1.00 88.25 112 GLU A O 1
ATOM 834 N N . LYS A 1 113 ? -3.566 -12.379 6.044 1.00 88.31 113 LYS A N 1
ATOM 835 C CA . LYS A 1 113 ? -4.063 -11.965 4.736 1.00 88.31 113 LYS A CA 1
ATOM 836 C C . LYS A 1 113 ? -3.196 -10.844 4.176 1.00 88.31 113 LYS A C 1
ATOM 838 O O . LYS A 1 113 ? -2.675 -10.014 4.919 1.00 88.31 113 LYS A O 1
ATOM 843 N N . THR A 1 114 ? -3.084 -10.817 2.854 1.00 92.94 114 THR A N 1
ATOM 844 C CA . THR A 1 114 ? -2.491 -9.691 2.138 1.00 92.94 114 THR A CA 1
ATOM 845 C C . THR A 1 114 ? -3.335 -8.434 2.346 1.00 92.94 114 THR A C 1
ATOM 847 O O . THR A 1 114 ? -4.565 -8.500 2.340 1.00 92.94 114 THR A O 1
ATOM 850 N N . ILE A 1 115 ? -2.667 -7.300 2.541 1.00 94.44 115 ILE A N 1
ATOM 851 C CA . ILE A 1 115 ? -3.287 -5.977 2.535 1.00 94.44 115 ILE A CA 1
ATOM 852 C C . ILE A 1 115 ? -3.160 -5.404 1.128 1.00 94.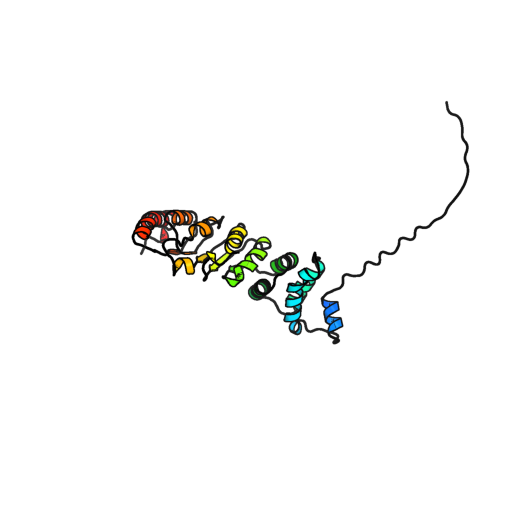44 115 ILE A C 1
ATOM 854 O O . ILE A 1 115 ? -2.053 -5.163 0.652 1.00 94.44 115 ILE A O 1
ATOM 858 N N . GLU A 1 116 ? -4.299 -5.187 0.484 1.00 95.25 116 GLU A N 1
ATOM 859 C CA . GLU A 1 116 ? -4.379 -4.565 -0.835 1.00 95.25 116 GLU A CA 1
ATOM 860 C C . GLU A 1 116 ? -4.530 -3.049 -0.687 1.00 95.25 116 GLU A C 1
ATOM 862 O O . GLU A 1 116 ? -5.436 -2.563 0.004 1.00 95.25 116 GLU A O 1
ATOM 867 N N . VAL A 1 117 ? -3.637 -2.304 -1.339 1.00 96.69 117 VAL A N 1
ATOM 868 C CA . VAL A 1 117 ? -3.610 -0.842 -1.324 1.00 96.69 117 VAL A CA 1
ATOM 869 C C . VAL A 1 117 ? -3.921 -0.311 -2.716 1.00 96.69 117 VAL A C 1
ATOM 871 O O . VAL A 1 117 ? -3.109 -0.442 -3.631 1.00 96.69 117 VAL A O 1
ATOM 874 N N . SER A 1 118 ? -5.093 0.302 -2.846 1.00 96.12 118 SER A N 1
ATOM 875 C CA . SER A 1 118 ? -5.505 1.113 -3.992 1.00 96.12 118 SER A CA 1
ATOM 876 C C . SER A 1 118 ? -5.244 2.601 -3.746 1.00 96.12 118 SER A C 1
ATOM 878 O O . SER A 1 118 ? -4.892 2.995 -2.630 1.00 96.12 118 SER A O 1
ATOM 880 N N . ASP A 1 119 ? -5.474 3.433 -4.761 1.00 95.25 119 ASP A N 1
ATOM 881 C CA . ASP A 1 119 ? -5.382 4.900 -4.704 1.00 95.25 119 ASP A CA 1
ATOM 882 C C . ASP A 1 119 ? -6.131 5.486 -3.491 1.00 95.25 119 ASP A C 1
ATOM 884 O O . ASP A 1 119 ? -5.583 6.275 -2.718 1.00 95.25 119 ASP A O 1
ATOM 888 N N . GLU A 1 120 ? -7.360 5.018 -3.258 1.00 93.12 120 GLU A N 1
ATOM 889 C CA . GLU A 1 120 ? -8.228 5.463 -2.158 1.00 93.12 120 GLU A CA 1
ATOM 890 C C . GLU A 1 120 ? -7.694 5.053 -0.774 1.00 93.12 120 GLU A C 1
ATOM 892 O O . GLU A 1 120 ? -7.915 5.754 0.215 1.00 93.12 120 GLU A O 1
ATOM 897 N N . ARG A 1 121 ? -6.938 3.948 -0.705 1.00 93.25 121 ARG A N 1
ATOM 898 C CA . ARG A 1 121 ? -6.473 3.324 0.545 1.00 93.25 121 ARG A CA 1
ATOM 899 C C . ARG A 1 121 ? -5.090 3.779 0.994 1.00 93.25 121 ARG A C 1
ATOM 901 O O . ARG A 1 121 ? -4.666 3.426 2.100 1.00 93.25 121 ARG A O 1
ATOM 908 N N . VAL A 1 122 ? -4.372 4.555 0.174 1.00 94.81 122 VAL A N 1
ATOM 909 C CA . VAL A 1 122 ? -2.992 4.990 0.463 1.00 94.81 122 VAL A CA 1
ATOM 910 C C . VAL A 1 122 ? -2.912 5.642 1.840 1.00 94.81 122 VAL A C 1
ATOM 912 O O . VAL A 1 122 ? -2.108 5.243 2.683 1.00 94.81 122 VAL A O 1
ATOM 915 N N . ARG A 1 123 ? -3.788 6.615 2.104 1.00 92.62 123 ARG A N 1
ATOM 916 C CA . ARG A 1 123 ? -3.758 7.394 3.344 1.00 92.62 123 ARG A CA 1
ATOM 917 C C . ARG A 1 123 ? -4.023 6.537 4.585 1.00 92.62 123 ARG A C 1
ATOM 919 O O . ARG A 1 123 ? -3.331 6.687 5.592 1.00 92.62 123 ARG A O 1
ATOM 926 N N . SER A 1 124 ? -5.007 5.648 4.528 1.00 92.38 124 SER A N 1
ATOM 927 C CA . SER A 1 124 ? -5.341 4.777 5.657 1.00 92.38 124 SER A CA 1
ATOM 928 C C . SER A 1 124 ? -4.235 3.782 5.943 1.00 92.38 124 SER A C 1
ATOM 930 O O . SER A 1 124 ? -3.885 3.570 7.103 1.00 92.38 124 SER A O 1
ATOM 932 N N . CYS A 1 125 ? -3.619 3.231 4.897 1.00 94.69 125 CYS A N 1
ATOM 933 C CA . CYS A 1 125 ? -2.502 2.309 5.046 1.00 94.69 125 CYS A CA 1
ATOM 934 C C . CYS A 1 125 ? -1.270 2.995 5.653 1.00 94.69 125 CYS A C 1
ATOM 936 O O . CYS A 1 125 ? -0.632 2.404 6.521 1.00 94.69 125 CYS A O 1
ATOM 938 N N . VAL A 1 126 ? -0.988 4.258 5.307 1.00 95.00 126 VAL A N 1
ATOM 939 C CA . VAL A 1 126 ? 0.066 5.056 5.969 1.00 95.00 126 VAL A CA 1
ATOM 940 C C . VAL A 1 126 ? -0.157 5.145 7.478 1.00 95.00 126 VAL A C 1
ATOM 942 O O . VAL A 1 126 ? 0.777 4.958 8.256 1.00 95.00 126 VAL A O 1
ATOM 945 N N . ALA A 1 127 ? -1.392 5.409 7.910 1.00 93.12 127 ALA A N 1
ATOM 946 C CA . ALA A 1 127 ? -1.718 5.498 9.331 1.00 93.12 127 ALA A CA 1
ATOM 947 C C . ALA A 1 127 ? -1.689 4.127 10.030 1.00 93.12 127 ALA A C 1
ATOM 949 O O . ALA A 1 127 ? -1.372 4.035 11.215 1.00 93.12 127 ALA A O 1
ATOM 950 N N . LEU A 1 128 ? -2.042 3.067 9.305 1.00 94.50 128 LEU A N 1
ATOM 951 C CA . LEU A 1 128 ? -2.286 1.745 9.861 1.00 94.50 128 LEU A CA 1
ATOM 952 C C . LEU A 1 128 ? -1.032 0.868 9.954 1.00 94.50 128 LEU A C 1
ATOM 954 O O . LEU A 1 128 ? -0.821 0.229 10.986 1.00 94.50 128 LEU A O 1
ATOM 958 N N . LEU A 1 129 ? -0.212 0.825 8.899 1.00 94.81 129 LEU A N 1
ATOM 959 C CA . LEU A 1 129 ? 0.954 -0.063 8.792 1.00 94.81 129 LEU A CA 1
ATOM 960 C C . LEU A 1 129 ? 1.905 0.021 9.999 1.00 94.81 129 LEU A C 1
ATOM 962 O O . LEU A 1 129 ? 2.255 -1.035 10.525 1.00 94.81 129 LEU A O 1
ATOM 966 N N . PRO A 1 130 ? 2.235 1.210 10.553 1.00 94.31 130 PRO A N 1
ATOM 967 C CA . PRO A 1 130 ? 3.105 1.311 11.730 1.00 94.31 130 PRO A CA 1
ATOM 968 C C . PRO A 1 130 ? 2.586 0.586 12.982 1.00 94.31 130 PRO A C 1
ATOM 970 O O . PRO A 1 130 ? 3.333 0.384 13.941 1.00 94.31 130 PRO A O 1
ATOM 973 N N . HIS A 1 131 ? 1.299 0.234 13.014 1.00 94.19 131 HIS A N 1
ATOM 974 C CA . HIS A 1 131 ? 0.645 -0.448 14.128 1.00 94.19 131 HIS A CA 1
ATOM 975 C C . HIS A 1 131 ? 0.383 -1.934 13.870 1.00 94.19 131 HIS A C 1
ATOM 977 O O . HIS A 1 131 ? -0.152 -2.613 14.753 1.00 94.19 131 HIS A O 1
ATOM 983 N N . LEU A 1 132 ? 0.722 -2.436 12.683 1.00 93.56 132 LEU A N 1
ATOM 984 C CA . LEU A 1 132 ? 0.534 -3.828 12.307 1.00 93.56 132 LEU A CA 1
ATOM 985 C C . LEU A 1 132 ? 1.795 -4.649 12.557 1.00 93.56 132 LEU A C 1
ATOM 987 O O . LEU A 1 132 ? 2.921 -4.155 12.530 1.00 93.56 132 LEU A O 1
ATOM 991 N N . SER A 1 133 ? 1.599 -5.947 12.779 1.00 91.88 133 SER A N 1
ATOM 992 C CA . SER A 1 133 ? 2.692 -6.900 12.634 1.00 91.88 133 SER A CA 1
ATOM 993 C C . SER A 1 133 ? 3.091 -7.032 11.161 1.00 91.88 133 SER A C 1
ATOM 995 O O . SER A 1 133 ? 2.348 -6.639 10.254 1.00 91.88 133 SER A O 1
ATOM 997 N N . SER A 1 134 ? 4.285 -7.580 10.923 1.00 92.94 134 SER A N 1
ATOM 998 C CA . SER A 1 134 ? 4.775 -7.828 9.566 1.00 92.94 134 SER A CA 1
ATOM 999 C C . SER A 1 134 ? 3.747 -8.628 8.763 1.00 92.94 134 SER A C 1
ATOM 1001 O O . SER A 1 134 ? 3.240 -9.649 9.229 1.00 92.94 134 SER A O 1
ATOM 1003 N N . CYS A 1 135 ? 3.425 -8.137 7.571 1.00 94.31 135 CYS A N 1
ATOM 1004 C CA . CYS A 1 135 ? 2.400 -8.687 6.691 1.00 94.31 135 CYS A CA 1
ATOM 1005 C C . CYS A 1 135 ? 2.784 -8.470 5.228 1.00 94.31 135 CYS A C 1
ATOM 1007 O O . CYS A 1 135 ? 3.737 -7.744 4.922 1.00 94.31 135 CYS A O 1
ATOM 1009 N N . LYS A 1 136 ? 2.054 -9.134 4.332 1.00 95.69 136 LYS A N 1
ATOM 1010 C CA . LYS A 1 136 ? 2.182 -8.933 2.889 1.00 95.69 136 LYS A CA 1
ATOM 1011 C C . LYS A 1 136 ? 1.339 -7.746 2.453 1.00 95.69 136 LYS A C 1
ATOM 1013 O O . LYS A 1 136 ? 0.205 -7.606 2.911 1.00 95.69 136 LYS A O 1
ATOM 1018 N N . VAL A 1 137 ? 1.890 -6.939 1.557 1.00 96.94 137 VAL A N 1
ATOM 1019 C CA . VAL A 1 137 ? 1.223 -5.764 1.004 1.00 96.94 137 VAL A CA 1
ATOM 1020 C C . VAL A 1 137 ? 1.334 -5.797 -0.513 1.00 96.94 137 VAL A C 1
ATOM 1022 O O . VAL A 1 137 ? 2.425 -5.990 -1.053 1.00 96.94 137 VAL A O 1
ATOM 1025 N N . GLU A 1 138 ? 0.209 -5.593 -1.183 1.00 97.69 138 GLU A N 1
ATOM 1026 C CA . GLU A 1 138 ? 0.120 -5.459 -2.635 1.00 97.69 138 GLU A CA 1
ATOM 1027 C C . GLU A 1 138 ? -0.370 -4.050 -2.956 1.00 97.69 138 GLU A C 1
ATOM 1029 O O . GLU A 1 138 ? -1.413 -3.619 -2.468 1.00 97.69 138 GLU A O 1
ATOM 1034 N N . ILE A 1 139 ? 0.418 -3.310 -3.732 1.00 98.12 139 ILE A N 1
ATOM 1035 C CA . ILE A 1 139 ? 0.153 -1.914 -4.075 1.00 98.12 139 ILE A CA 1
ATOM 1036 C C . ILE A 1 139 ? -0.257 -1.848 -5.537 1.00 98.12 139 ILE A C 1
ATOM 1038 O O . ILE A 1 139 ? 0.490 -2.266 -6.424 1.00 98.12 139 ILE A O 1
ATOM 1042 N N . ASN A 1 140 ? -1.443 -1.304 -5.773 1.00 98.00 140 ASN A N 1
ATOM 1043 C CA . ASN A 1 140 ? -2.068 -1.213 -7.077 1.00 98.00 140 ASN A CA 1
ATOM 1044 C C . ASN A 1 140 ? -2.632 0.200 -7.280 1.00 98.00 140 ASN A C 1
ATOM 1046 O O . ASN A 1 140 ? -3.726 0.507 -6.818 1.00 98.00 140 ASN A O 1
ATOM 1050 N N . ILE A 1 141 ? -1.854 1.053 -7.945 1.00 98.00 141 ILE A N 1
ATOM 1051 C CA . ILE A 1 141 ? -2.125 2.483 -8.118 1.00 98.00 141 ILE A CA 1
ATOM 1052 C C . ILE A 1 141 ? -2.534 2.752 -9.564 1.00 98.00 141 ILE A C 1
ATOM 1054 O O . ILE A 1 141 ? -1.755 2.506 -10.496 1.00 98.00 141 ILE A O 1
ATOM 1058 N N . LEU A 1 142 ? -3.767 3.222 -9.745 1.00 97.31 142 LEU A N 1
ATOM 1059 C CA . LEU A 1 142 ? -4.354 3.532 -11.045 1.00 97.31 142 LEU A CA 1
ATOM 1060 C C . LEU A 1 142 ? -4.028 4.955 -11.500 1.00 97.31 142 LEU A C 1
ATOM 1062 O O . LEU A 1 142 ? -3.741 5.155 -12.685 1.00 97.31 142 LEU A O 1
ATOM 1066 N N . ASP A 1 143 ? -4.070 5.911 -10.575 1.00 95.88 143 ASP A N 1
ATOM 1067 C CA . ASP A 1 143 ? -3.851 7.329 -10.839 1.00 95.88 143 ASP A CA 1
ATOM 1068 C C . ASP A 1 143 ? -2.358 7.651 -10.993 1.00 95.88 143 ASP A C 1
ATOM 1070 O O . ASP A 1 143 ? -1.487 6.791 -10.825 1.00 95.88 143 ASP A O 1
ATOM 1074 N N . ASP A 1 144 ? -2.043 8.892 -11.378 1.00 94.88 144 ASP A N 1
ATOM 1075 C CA . ASP A 1 144 ? -0.657 9.354 -11.420 1.00 94.88 144 ASP A CA 1
ATOM 1076 C C . ASP A 1 144 ? -0.074 9.339 -9.991 1.00 94.88 144 ASP A C 1
ATOM 1078 O O . ASP A 1 144 ? -0.582 10.040 -9.110 1.00 94.88 144 ASP A O 1
ATOM 1082 N N . PRO A 1 145 ? 1.008 8.583 -9.725 1.00 93.31 145 PRO A N 1
ATOM 1083 C CA . PRO A 1 145 ? 1.732 8.634 -8.459 1.00 93.31 145 PRO A CA 1
ATOM 1084 C C . PRO A 1 145 ? 2.129 10.048 -8.007 1.00 93.31 145 PRO A C 1
ATOM 1086 O O . PRO A 1 145 ? 2.273 10.277 -6.806 1.00 93.31 145 PRO A O 1
ATOM 1089 N N . GLY A 1 146 ? 2.305 10.992 -8.940 1.00 91.75 146 GLY A N 1
ATOM 1090 C CA . GLY A 1 146 ? 2.554 12.405 -8.648 1.00 91.75 146 GLY A CA 1
ATOM 1091 C C . GLY A 1 146 ? 1.369 13.136 -8.005 1.00 91.75 146 GLY A C 1
ATOM 1092 O O . GLY A 1 146 ? 1.584 14.080 -7.242 1.00 91.75 146 GLY A O 1
ATOM 1093 N N . ASP A 1 147 ? 0.142 12.668 -8.245 1.00 93.62 147 ASP A N 1
ATOM 1094 C CA . ASP A 1 147 ? -1.098 13.215 -7.678 1.00 93.62 147 ASP A CA 1
ATOM 1095 C C . ASP A 1 147 ? -1.466 12.578 -6.324 1.00 93.62 147 ASP A C 1
ATOM 1097 O O . ASP A 1 147 ? -2.407 13.016 -5.656 1.00 93.62 147 ASP A O 1
ATOM 1101 N N . LEU A 1 148 ? -0.703 11.574 -5.872 1.00 94.12 148 LEU A N 1
ATOM 1102 C CA . LEU A 1 148 ? -0.910 10.864 -4.609 1.00 94.12 148 LEU A CA 1
ATOM 1103 C C . LEU A 1 148 ? 0.116 11.302 -3.548 1.00 94.12 148 LEU A C 1
ATOM 1105 O O . LEU A 1 148 ? 1.141 10.641 -3.352 1.00 94.12 148 LEU A O 1
ATOM 1109 N N . PRO A 1 149 ? -0.152 12.377 -2.778 1.00 91.62 149 PRO A N 1
ATOM 1110 C CA . PRO A 1 149 ? 0.839 12.987 -1.885 1.00 91.62 149 PRO A CA 1
ATOM 1111 C C . PRO A 1 149 ? 1.336 12.059 -0.768 1.00 91.62 149 PRO A C 1
ATOM 1113 O O . PRO A 1 149 ? 2.422 12.269 -0.239 1.00 91.62 149 PRO A O 1
ATOM 1116 N N . HIS A 1 150 ? 0.555 11.039 -0.406 1.00 94.62 150 HIS A N 1
ATOM 1117 C CA . HIS A 1 150 ? 0.871 10.095 0.668 1.00 94.62 150 HIS A CA 1
ATOM 1118 C C . HIS A 1 150 ? 1.545 8.807 0.182 1.00 94.62 150 HIS A C 1
ATOM 1120 O O . HIS A 1 150 ? 1.916 7.969 1.002 1.00 94.62 150 HIS A O 1
ATOM 1126 N N . LEU A 1 151 ? 1.717 8.617 -1.130 1.00 96.06 151 LEU A N 1
ATOM 1127 C CA . LEU A 1 151 ? 2.355 7.413 -1.661 1.00 96.06 151 LEU A CA 1
ATOM 1128 C C . LEU A 1 151 ? 3.825 7.271 -1.211 1.00 96.06 151 LEU A C 1
ATOM 1130 O O . LEU A 1 151 ? 4.209 6.167 -0.823 1.00 96.06 151 LEU A O 1
ATOM 1134 N N . PRO A 1 152 ? 4.649 8.339 -1.160 1.00 94.69 152 PRO A N 1
ATOM 1135 C CA . PRO A 1 152 ? 5.995 8.235 -0.595 1.00 94.69 152 PRO A CA 1
ATOM 1136 C C . PRO A 1 152 ? 5.996 7.805 0.878 1.00 94.69 152 PRO A C 1
ATOM 1138 O O . PRO A 1 152 ? 6.801 6.959 1.274 1.00 94.69 152 PRO A O 1
ATOM 1141 N N . ASP A 1 153 ? 5.063 8.336 1.674 1.00 95.44 153 ASP A N 1
ATOM 1142 C CA . ASP A 1 153 ? 4.905 7.969 3.086 1.00 95.44 153 ASP A CA 1
ATOM 1143 C C . ASP A 1 153 ? 4.492 6.498 3.229 1.00 95.44 153 ASP A C 1
ATOM 1145 O O . ASP A 1 153 ? 4.973 5.801 4.124 1.00 95.44 153 ASP A O 1
ATOM 1149 N N . LEU A 1 154 ? 3.638 6.006 2.323 1.00 96.25 154 LEU A N 1
ATOM 1150 C CA . LEU A 1 154 ? 3.220 4.606 2.286 1.00 96.25 154 LEU A CA 1
ATOM 1151 C C . LEU A 1 154 ? 4.423 3.700 2.052 1.00 96.25 154 LEU A C 1
ATOM 1153 O O . LEU A 1 154 ? 4.641 2.764 2.815 1.00 96.25 154 LEU A O 1
ATOM 1157 N N . LEU A 1 155 ? 5.222 3.995 1.025 1.00 95.69 155 LEU A N 1
ATOM 1158 C CA . LEU A 1 155 ? 6.400 3.200 0.683 1.00 95.69 155 LEU A CA 1
ATOM 1159 C C . LEU A 1 155 ? 7.426 3.192 1.825 1.00 95.69 155 LEU A C 1
ATOM 1161 O O . LEU A 1 155 ? 8.002 2.146 2.124 1.00 95.69 155 LEU A O 1
ATOM 1165 N N . ALA A 1 156 ? 7.587 4.315 2.529 1.00 92.44 156 ALA A N 1
ATOM 1166 C CA . ALA A 1 156 ? 8.418 4.388 3.728 1.00 92.44 156 ALA A CA 1
ATOM 1167 C C . ALA A 1 156 ? 7.848 3.557 4.897 1.00 92.44 156 ALA A C 1
ATOM 1169 O O . ALA A 1 156 ? 8.599 2.886 5.615 1.00 92.44 156 ALA A O 1
ATOM 1170 N N . ALA A 1 157 ? 6.525 3.540 5.079 1.00 92.94 157 ALA A N 1
ATOM 1171 C CA . ALA A 1 157 ? 5.863 2.759 6.124 1.00 92.94 157 ALA A CA 1
ATOM 1172 C C . ALA A 1 157 ? 6.016 1.236 5.935 1.00 92.94 157 ALA A C 1
ATOM 1174 O O . ALA A 1 157 ? 5.876 0.483 6.897 1.00 92.94 157 ALA A O 1
ATOM 1175 N N . LEU A 1 158 ? 6.384 0.765 4.737 1.00 94.75 158 LEU A N 1
ATOM 1176 C CA . LEU A 1 158 ? 6.597 -0.658 4.436 1.00 94.75 158 LEU A CA 1
ATOM 1177 C C . LEU A 1 158 ? 7.908 -1.235 4.980 1.00 94.75 158 LEU A C 1
ATOM 1179 O O . LEU A 1 158 ? 8.166 -2.416 4.777 1.00 94.75 158 LEU A O 1
ATOM 1183 N N . THR A 1 159 ? 8.726 -0.458 5.694 1.00 88.50 159 THR A N 1
ATOM 1184 C CA . THR A 1 159 ? 10.055 -0.882 6.186 1.00 88.50 159 THR A CA 1
ATOM 1185 C C . THR A 1 159 ? 10.047 -2.224 6.949 1.00 88.50 159 THR A C 1
ATOM 1187 O O . THR A 1 159 ? 11.043 -2.947 6.955 1.00 88.50 159 THR A O 1
ATOM 1190 N N . HIS A 1 160 ? 8.930 -2.591 7.590 1.00 90.06 160 HIS A N 1
ATOM 1191 C CA . HIS A 1 160 ? 8.770 -3.856 8.329 1.00 90.06 160 HIS A CA 1
ATOM 1192 C C . HIS A 1 160 ? 7.752 -4.827 7.708 1.00 90.06 160 HIS A C 1
ATOM 1194 O O . HIS A 1 160 ? 7.379 -5.832 8.322 1.00 90.06 160 HIS A O 1
ATOM 1200 N N . HIS A 1 161 ? 7.322 -4.546 6.482 1.00 94.50 161 HIS A N 1
ATOM 1201 C CA . HIS A 1 161 ? 6.322 -5.305 5.744 1.00 94.50 161 HIS A CA 1
ATOM 1202 C C . HIS A 1 161 ? 6.919 -5.847 4.446 1.00 94.50 161 HIS A C 1
ATOM 1204 O O . HIS A 1 161 ? 7.998 -5.458 4.003 1.00 94.50 161 HIS A O 1
ATOM 1210 N N . HIS A 1 162 ? 6.224 -6.798 3.839 1.00 94.81 162 HIS A N 1
ATOM 1211 C CA . HIS A 1 162 ? 6.653 -7.427 2.602 1.00 94.81 162 HIS A CA 1
ATOM 1212 C C . HIS A 1 162 ? 5.800 -6.895 1.460 1.00 94.81 162 HIS A C 1
ATOM 1214 O O . HIS A 1 162 ? 4.708 -7.405 1.224 1.00 94.81 162 HIS A O 1
ATOM 1220 N N . CYS A 1 163 ? 6.299 -5.875 0.762 1.00 96.56 163 CYS A N 1
ATOM 1221 C CA . CYS A 1 163 ? 5.702 -5.449 -0.498 1.00 96.56 163 CYS A CA 1
ATOM 1222 C C . CYS A 1 163 ? 5.939 -6.547 -1.540 1.00 96.56 163 CYS A C 1
ATOM 1224 O O . CYS A 1 163 ? 7.082 -6.778 -1.940 1.00 96.56 163 CYS A O 1
ATOM 1226 N N . THR A 1 164 ? 4.884 -7.270 -1.908 1.00 96.94 164 THR A N 1
ATOM 1227 C CA . THR A 1 164 ? 4.946 -8.359 -2.892 1.00 96.94 164 THR A CA 1
ATOM 1228 C C . THR A 1 164 ? 4.603 -7.882 -4.292 1.00 96.94 164 THR A C 1
ATOM 1230 O O . THR A 1 164 ? 5.039 -8.4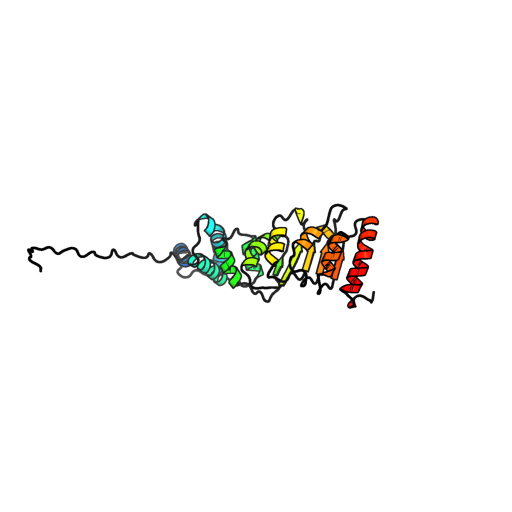99 -5.258 1.00 96.94 164 THR A O 1
ATOM 1233 N N . GLN A 1 165 ? 3.901 -6.758 -4.417 1.00 97.75 165 GLN A N 1
ATOM 1234 C CA . GLN A 1 165 ? 3.479 -6.218 -5.701 1.00 97.75 165 GLN A CA 1
ATOM 1235 C C . GLN A 1 165 ? 3.484 -4.693 -5.678 1.00 97.75 165 GLN A C 1
ATOM 1237 O O . GLN A 1 165 ? 2.990 -4.083 -4.729 1.00 97.75 165 GLN A O 1
ATOM 1242 N N . LEU A 1 166 ? 4.010 -4.093 -6.745 1.00 97.88 166 LEU A N 1
ATOM 1243 C CA . LEU A 1 166 ? 3.960 -2.655 -6.993 1.00 97.88 166 LEU A CA 1
ATOM 1244 C C . LEU A 1 166 ? 3.542 -2.411 -8.445 1.00 97.88 166 LEU A C 1
ATOM 1246 O O . LEU A 1 166 ? 4.369 -2.481 -9.357 1.00 97.88 166 LEU A O 1
ATOM 1250 N N . LEU A 1 167 ? 2.254 -2.138 -8.655 1.00 98.12 167 LEU A N 1
ATOM 1251 C CA . LEU A 1 167 ? 1.703 -1.791 -9.962 1.00 98.12 167 LEU A CA 1
ATOM 1252 C C . LEU A 1 167 ? 1.383 -0.301 -10.035 1.00 98.12 167 LEU A C 1
ATOM 1254 O O . LEU A 1 167 ? 0.546 0.195 -9.286 1.00 98.12 167 LEU A O 1
ATOM 1258 N N . LEU A 1 168 ? 2.035 0.393 -10.964 1.00 97.88 168 LEU A N 1
ATOM 1259 C CA . LEU A 1 168 ? 1.848 1.815 -11.237 1.00 97.88 168 LEU A CA 1
ATOM 1260 C C . LEU A 1 168 ? 1.267 1.964 -12.647 1.00 97.88 168 LEU A C 1
ATOM 1262 O O . LEU A 1 168 ? 1.997 2.145 -13.626 1.00 97.88 168 LEU A O 1
ATOM 1266 N N . TRP A 1 169 ? -0.053 1.834 -12.770 1.00 97.44 169 TRP A N 1
ATOM 1267 C CA . TRP A 1 169 ? -0.717 1.730 -14.071 1.00 97.44 169 TRP A CA 1
ATOM 1268 C C . TRP A 1 169 ? -0.599 3.002 -14.897 1.00 97.44 169 TRP A C 1
ATOM 1270 O O . TRP A 1 169 ? -0.359 2.914 -16.101 1.00 97.44 169 TRP A O 1
ATOM 1280 N N . HIS A 1 170 ? -0.702 4.177 -14.270 1.00 95.88 170 HIS A N 1
ATOM 1281 C CA . HIS A 1 170 ? -0.510 5.444 -14.969 1.00 95.88 170 HIS A CA 1
ATOM 1282 C C . HIS A 1 170 ? 0.898 5.545 -15.560 1.00 95.88 170 HIS A C 1
ATOM 1284 O O . HIS A 1 170 ? 1.061 5.830 -16.746 1.00 95.88 170 HIS A O 1
ATOM 1290 N N . HIS A 1 171 ? 1.915 5.216 -14.760 1.00 96.06 171 HIS A N 1
ATOM 1291 C CA . HIS A 1 171 ? 3.302 5.162 -15.216 1.00 96.06 171 HIS A CA 1
ATOM 1292 C C . HIS A 1 171 ? 3.541 4.102 -16.293 1.00 96.06 171 HIS A C 1
ATOM 1294 O O . HIS A 1 171 ? 4.567 4.163 -16.957 1.00 96.06 171 HIS A O 1
ATOM 1300 N N . TYR A 1 172 ? 2.654 3.121 -16.466 1.00 96.31 172 TYR A N 1
ATOM 1301 C CA . TYR A 1 172 ? 2.766 2.133 -17.532 1.00 96.31 172 TYR A CA 1
ATOM 1302 C C . TYR A 1 172 ? 2.048 2.575 -18.818 1.00 96.31 172 TYR A C 1
ATOM 1304 O O . TYR A 1 172 ? 2.649 2.601 -19.891 1.00 96.31 172 TYR A O 1
ATOM 1312 N N . TYR A 1 173 ? 0.768 2.941 -18.728 1.00 95.62 173 TYR A N 1
ATOM 1313 C CA . TYR A 1 173 ? -0.058 3.253 -19.898 1.00 95.62 173 TYR A CA 1
ATOM 1314 C C . TYR A 1 173 ? 0.143 4.666 -20.449 1.00 95.62 173 TYR A C 1
ATOM 1316 O O . TYR A 1 173 ? -0.010 4.863 -21.654 1.00 95.62 173 TYR A O 1
ATOM 1324 N N . ASN A 1 174 ? 0.491 5.631 -19.596 1.00 93.94 174 ASN A N 1
ATOM 1325 C CA . ASN A 1 174 ? 0.619 7.046 -19.959 1.00 93.94 174 ASN A CA 1
ATOM 1326 C C . ASN A 1 174 ? 2.073 7.534 -19.893 1.00 93.94 174 ASN A C 1
ATOM 1328 O O . ASN A 1 174 ? 2.323 8.729 -19.765 1.00 93.94 174 ASN A O 1
ATOM 1332 N N . ALA A 1 175 ? 3.035 6.612 -19.956 1.00 91.12 175 ALA A N 1
ATOM 1333 C CA . ALA A 1 175 ? 4.447 6.934 -19.833 1.00 91.12 175 ALA A CA 1
ATOM 1334 C C . ALA A 1 175 ? 4.919 7.889 -20.940 1.00 91.12 175 ALA A C 1
ATOM 1336 O O . ALA A 1 175 ? 4.754 7.608 -22.131 1.00 91.12 175 ALA A O 1
ATOM 1337 N N . ASP A 1 176 ? 5.596 8.965 -20.545 1.00 90.12 176 ASP A N 1
ATOM 1338 C CA . ASP A 1 176 ? 6.340 9.835 -21.449 1.00 90.12 176 ASP A CA 1
ATOM 1339 C C . ASP A 1 176 ? 7.838 9.882 -21.097 1.00 90.12 176 ASP A C 1
ATOM 1341 O O . ASP A 1 176 ? 8.340 9.135 -20.258 1.00 90.12 176 ASP A O 1
ATOM 1345 N N . THR A 1 177 ? 8.601 10.742 -21.773 1.00 84.06 177 THR A N 1
ATOM 1346 C CA . THR A 1 177 ? 10.054 10.861 -21.558 1.00 84.06 177 THR A CA 1
ATOM 1347 C C . THR A 1 177 ? 10.457 11.376 -20.172 1.00 84.06 177 THR A C 1
ATOM 1349 O O . THR A 1 177 ? 11.638 11.339 -19.837 1.00 84.06 177 THR A O 1
ATOM 1352 N N . THR A 1 178 ? 9.512 11.901 -19.399 1.00 84.12 178 THR A N 1
ATOM 1353 C CA . THR A 1 178 ? 9.703 12.448 -18.052 1.00 84.12 178 THR A CA 1
ATOM 1354 C C . THR A 1 178 ? 9.129 11.541 -16.964 1.00 84.12 178 THR A C 1
ATOM 1356 O O . THR A 1 178 ? 9.623 11.562 -15.836 1.00 84.12 178 THR A O 1
ATOM 1359 N N . THR A 1 179 ? 8.146 10.702 -17.299 1.00 87.44 179 THR A N 1
ATOM 1360 C CA . THR A 1 179 ? 7.553 9.727 -16.382 1.00 87.44 179 THR A CA 1
ATOM 1361 C C . THR A 1 179 ? 8.542 8.613 -16.046 1.00 87.44 179 THR A C 1
ATOM 1363 O O . THR A 1 179 ? 8.928 7.820 -16.907 1.00 87.44 179 THR A O 1
ATOM 1366 N N . THR A 1 180 ? 8.922 8.501 -14.773 1.00 92.25 180 THR A N 1
ATOM 1367 C CA . THR A 1 180 ? 9.741 7.388 -14.274 1.00 92.25 180 THR A CA 1
ATOM 1368 C C . THR A 1 180 ? 9.282 6.973 -12.881 1.00 92.25 180 THR A C 1
ATOM 1370 O O . THR A 1 180 ? 8.799 7.779 -12.091 1.00 92.25 180 THR A O 1
ATOM 1373 N N . SER A 1 181 ? 9.441 5.690 -12.579 1.00 95.62 181 SER A N 1
ATOM 1374 C CA . SER A 1 181 ? 9.068 5.066 -11.306 1.00 95.62 181 SER A CA 1
ATOM 1375 C C . SER A 1 181 ? 10.285 4.802 -10.427 1.00 95.62 181 SER A C 1
ATOM 1377 O O . SER A 1 181 ? 10.136 4.247 -9.343 1.00 95.62 181 SER A O 1
ATOM 1379 N N . ASP A 1 182 ? 11.477 5.186 -10.891 1.00 95.06 182 ASP A N 1
ATOM 1380 C CA . ASP A 1 182 ? 12.762 4.935 -10.240 1.00 95.06 182 ASP A CA 1
ATOM 1381 C C . ASP A 1 182 ? 12.720 5.385 -8.777 1.00 95.06 182 ASP A C 1
ATOM 1383 O O . ASP A 1 182 ? 12.942 4.575 -7.885 1.00 95.06 182 ASP A O 1
ATOM 1387 N N . ASN A 1 183 ? 12.295 6.626 -8.519 1.00 93.81 183 ASN A N 1
ATOM 1388 C CA . ASN A 1 183 ? 12.204 7.174 -7.162 1.00 93.81 183 ASN A CA 1
ATOM 1389 C C . ASN A 1 183 ? 11.256 6.370 -6.253 1.00 93.81 183 ASN A C 1
ATOM 1391 O O . ASN A 1 183 ? 11.543 6.177 -5.075 1.00 93.81 183 ASN A O 1
ATOM 1395 N N . LEU A 1 184 ? 10.124 5.891 -6.780 1.00 94.81 184 LEU A N 1
ATOM 1396 C CA . LEU A 1 184 ? 9.171 5.088 -6.003 1.00 94.81 184 LEU A CA 1
ATOM 1397 C C . LEU A 1 184 ? 9.764 3.715 -5.677 1.00 94.81 184 LEU A C 1
ATOM 1399 O O . LEU A 1 184 ? 9.651 3.230 -4.553 1.00 94.81 184 LEU A O 1
ATOM 1403 N N . LEU A 1 185 ? 10.453 3.106 -6.640 1.00 93.81 185 LEU A N 1
ATOM 1404 C CA . LEU A 1 185 ? 11.145 1.842 -6.430 1.00 93.81 185 LEU A CA 1
ATOM 1405 C C . LEU A 1 185 ? 12.317 1.992 -5.442 1.00 93.81 185 LEU A C 1
ATOM 1407 O O . LEU A 1 185 ? 12.545 1.103 -4.622 1.00 93.81 185 LEU A O 1
ATOM 1411 N N . GLU A 1 186 ? 13.027 3.122 -5.466 1.00 93.56 186 GLU A N 1
ATOM 1412 C CA . GLU A 1 186 ? 14.084 3.452 -4.503 1.00 93.56 186 GLU A CA 1
ATOM 1413 C C . GLU A 1 186 ? 13.549 3.609 -3.075 1.00 93.56 186 GLU A C 1
ATOM 1415 O O . GLU A 1 186 ? 14.170 3.098 -2.138 1.00 93.56 186 GLU A O 1
ATOM 1420 N N . LEU A 1 187 ? 12.392 4.264 -2.910 1.00 93.62 187 LEU A N 1
ATOM 1421 C CA . LEU A 1 187 ? 11.731 4.459 -1.613 1.00 93.62 187 LEU A CA 1
ATOM 1422 C C . LEU A 1 187 ? 11.317 3.143 -0.948 1.00 93.62 187 LEU A C 1
ATOM 1424 O O . LEU A 1 187 ? 11.265 3.067 0.282 1.00 93.62 187 LEU A O 1
ATOM 1428 N N . LEU A 1 188 ? 11.057 2.098 -1.735 1.00 92.12 188 LEU A N 1
ATOM 1429 C CA . LEU A 1 188 ? 10.803 0.765 -1.207 1.00 92.12 188 LEU A CA 1
ATOM 1430 C C . LEU A 1 188 ? 12.108 0.168 -0.654 1.00 92.12 188 LEU A C 1
ATOM 1432 O O . LEU A 1 188 ? 12.896 -0.402 -1.397 1.00 92.12 188 LEU A O 1
ATOM 1436 N N . GLN A 1 189 ? 12.358 0.299 0.652 1.00 83.81 189 GLN A N 1
ATOM 1437 C CA . GLN A 1 189 ? 13.658 -0.052 1.249 1.00 83.81 189 GLN A CA 1
ATOM 1438 C C . GLN A 1 189 ? 14.008 -1.550 1.182 1.00 83.81 189 GLN A C 1
ATOM 1440 O O . GLN A 1 189 ? 15.167 -1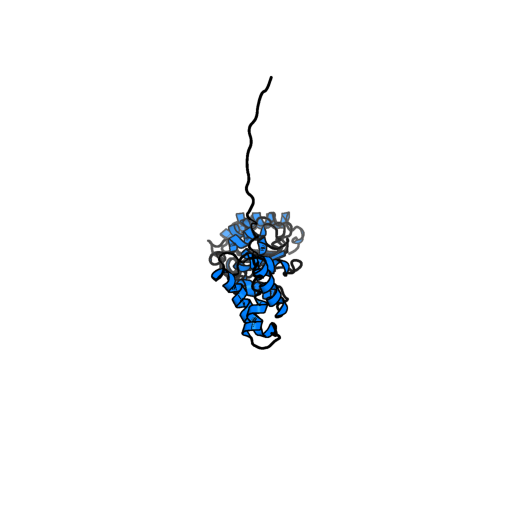.892 0.951 1.00 83.81 189 GLN A O 1
ATOM 1445 N N . ASP A 1 190 ? 13.033 -2.448 1.381 1.00 87.38 190 ASP A N 1
ATOM 1446 C CA . ASP A 1 190 ? 13.229 -3.900 1.253 1.00 87.38 190 ASP A CA 1
ATOM 1447 C C . ASP A 1 190 ? 12.498 -4.450 0.024 1.00 87.38 190 ASP A C 1
ATOM 1449 O O . ASP A 1 190 ? 11.342 -4.872 0.079 1.00 87.38 190 ASP A O 1
ATOM 1453 N N . ARG A 1 191 ? 13.210 -4.469 -1.105 1.00 90.81 191 ARG A N 1
ATOM 1454 C CA . ARG A 1 191 ? 12.708 -4.961 -2.398 1.00 90.81 191 ARG A CA 1
ATOM 1455 C C . ARG A 1 191 ? 12.823 -6.473 -2.575 1.00 90.81 191 ARG A C 1
ATOM 1457 O O . ARG A 1 191 ? 12.311 -7.023 -3.543 1.00 90.81 191 ARG A O 1
ATOM 1464 N N . ARG A 1 192 ? 13.455 -7.195 -1.642 1.00 90.88 192 ARG A N 1
ATOM 1465 C CA . ARG A 1 192 ? 13.720 -8.645 -1.785 1.00 90.88 192 ARG A CA 1
ATOM 1466 C C . ARG A 1 192 ? 12.446 -9.488 -1.808 1.00 90.88 192 ARG A C 1
ATOM 1468 O O . ARG A 1 192 ? 12.494 -10.672 -2.145 1.00 90.88 192 ARG A O 1
ATOM 1475 N N . HIS A 1 193 ? 11.336 -8.892 -1.386 1.00 93.38 193 HIS A N 1
ATOM 1476 C CA . HIS A 1 193 ? 10.022 -9.511 -1.339 1.00 93.38 193 HIS A CA 1
ATOM 1477 C C . HIS A 1 193 ? 9.152 -9.196 -2.553 1.00 93.38 193 HIS A C 1
ATOM 1479 O O . HIS A 1 193 ? 8.135 -9.867 -2.704 1.00 93.38 193 HIS A O 1
ATOM 1485 N N . LEU A 1 194 ? 9.562 -8.250 -3.404 1.00 95.31 194 LEU A N 1
ATOM 1486 C CA . LEU A 1 194 ? 8.809 -7.853 -4.583 1.00 95.31 194 LEU A CA 1
ATOM 1487 C C . LEU A 1 194 ? 8.776 -9.014 -5.582 1.00 95.31 194 LEU A C 1
ATOM 1489 O O . LEU A 1 194 ? 9.825 -9.499 -6.010 1.00 95.31 194 LEU A O 1
ATOM 1493 N N . GLU A 1 195 ? 7.570 -9.472 -5.901 1.00 94.94 195 GLU A N 1
ATOM 1494 C CA . GLU A 1 195 ? 7.292 -10.543 -6.859 1.00 94.94 195 GLU A CA 1
ATOM 1495 C C . GLU A 1 195 ? 6.856 -9.951 -8.203 1.00 94.94 195 GLU A C 1
ATOM 1497 O O . GLU A 1 195 ? 7.337 -10.416 -9.233 1.00 94.94 195 GLU A O 1
ATOM 1502 N N . ASP A 1 196 ? 6.064 -8.873 -8.184 1.00 96.12 196 ASP A N 1
ATOM 1503 C CA . ASP A 1 196 ? 5.502 -8.260 -9.390 1.00 96.12 196 ASP A CA 1
ATOM 1504 C C . ASP A 1 196 ? 5.738 -6.745 -9.439 1.00 96.12 196 ASP A C 1
ATOM 1506 O O . ASP A 1 196 ? 5.474 -6.019 -8.474 1.00 96.12 196 ASP A O 1
ATOM 1510 N N . PHE A 1 197 ? 6.199 -6.251 -10.589 1.00 96.81 197 PHE A N 1
ATOM 1511 C CA . PHE A 1 197 ? 6.412 -4.820 -10.824 1.00 96.81 197 PHE A CA 1
ATOM 1512 C C . PHE A 1 197 ? 5.774 -4.344 -12.134 1.00 96.81 197 PHE A C 1
ATOM 1514 O O . PHE A 1 197 ? 5.946 -4.962 -13.182 1.00 96.81 197 PHE A O 1
ATOM 1521 N N . MET A 1 198 ? 5.105 -3.192 -12.119 1.00 97.25 198 MET A N 1
ATOM 1522 C CA . MET A 1 198 ? 4.642 -2.524 -13.338 1.00 97.25 198 MET A CA 1
ATOM 1523 C C . MET A 1 198 ? 4.871 -1.016 -13.258 1.00 97.25 198 MET A C 1
ATOM 1525 O O . MET A 1 198 ? 4.513 -0.389 -12.264 1.00 97.25 198 MET A O 1
ATOM 1529 N N . GLY A 1 199 ? 5.421 -0.431 -14.324 1.00 96.88 199 GLY A N 1
ATOM 1530 C CA . GLY A 1 199 ? 5.610 1.016 -14.444 1.00 96.88 199 GLY A CA 1
ATOM 1531 C C . GLY A 1 199 ? 6.542 1.403 -15.594 1.00 96.88 199 GLY A C 1
ATOM 1532 O O . GLY A 1 199 ? 6.828 0.604 -16.482 1.00 96.88 199 GLY A O 1
ATOM 1533 N N . CYS A 1 200 ? 7.053 2.631 -15.569 1.00 96.38 200 CYS A N 1
ATOM 1534 C CA . CYS A 1 200 ? 8.139 3.092 -16.442 1.00 96.38 200 CYS A CA 1
ATOM 1535 C C . CYS A 1 200 ? 9.414 3.222 -15.608 1.00 96.38 200 CYS A C 1
ATOM 1537 O O . CYS A 1 200 ? 9.372 3.875 -14.569 1.00 96.38 200 CYS A O 1
ATOM 1539 N N . LEU A 1 201 ? 10.527 2.618 -16.021 1.00 95.88 201 LEU A N 1
ATOM 1540 C CA . LEU A 1 201 ? 11.821 2.752 -15.342 1.00 95.88 201 LEU A CA 1
ATOM 1541 C C . LEU A 1 201 ? 12.855 3.291 -16.311 1.00 95.88 201 LEU A C 1
ATOM 1543 O O . LEU A 1 201 ? 12.773 2.982 -17.492 1.00 95.88 201 LEU A O 1
ATOM 1547 N N . THR A 1 202 ? 13.866 4.002 -15.820 1.00 94.88 202 THR A N 1
ATOM 1548 C CA . THR A 1 202 ? 15.073 4.241 -16.619 1.00 94.88 202 THR A CA 1
ATOM 1549 C C . THR A 1 202 ? 15.981 3.009 -16.619 1.00 94.88 202 THR A C 1
ATOM 1551 O O . THR A 1 202 ? 15.797 2.060 -15.855 1.00 94.88 202 THR A O 1
ATOM 1554 N N . GLY A 1 203 ? 17.046 3.033 -17.428 1.00 90.88 203 GLY A N 1
ATOM 1555 C CA . GLY A 1 203 ? 18.098 2.014 -17.336 1.00 90.88 203 GLY A CA 1
ATOM 1556 C C . GLY A 1 203 ? 18.750 1.934 -15.944 1.00 90.88 203 GLY A C 1
ATOM 1557 O O . GLY A 1 203 ? 19.210 0.864 -15.556 1.00 90.88 203 GLY A O 1
ATOM 1558 N N . GLY A 1 204 ? 18.769 3.034 -15.180 1.00 91.25 204 GLY A N 1
ATOM 1559 C CA . GLY A 1 204 ? 19.187 3.027 -13.776 1.00 91.25 204 GLY A CA 1
ATOM 1560 C C . GLY A 1 204 ? 18.179 2.289 -12.898 1.00 91.25 204 GLY A C 1
ATOM 1561 O O . GLY A 1 204 ? 18.561 1.356 -12.195 1.00 91.25 204 GLY A O 1
ATOM 1562 N N . GLY A 1 205 ? 16.894 2.632 -13.021 1.00 92.88 205 GLY A N 1
ATOM 1563 C CA . GLY A 1 205 ? 15.800 1.990 -12.294 1.00 92.88 205 GLY A CA 1
ATOM 1564 C C . GLY A 1 205 ? 15.704 0.479 -12.515 1.00 92.88 205 GLY A C 1
ATOM 1565 O O . GLY A 1 205 ? 15.463 -0.258 -11.565 1.00 92.88 205 GLY A O 1
ATOM 1566 N N . VAL A 1 206 ? 15.979 -0.020 -13.728 1.00 92.81 206 VAL A N 1
ATOM 1567 C CA . VAL A 1 206 ? 16.006 -1.475 -14.000 1.00 92.81 206 VAL A CA 1
ATOM 1568 C C . VAL A 1 206 ? 17.008 -2.210 -13.108 1.00 92.81 206 VAL A C 1
ATOM 1570 O O . VAL A 1 206 ? 16.729 -3.324 -12.677 1.00 92.81 206 VAL A O 1
ATOM 1573 N N . ARG A 1 207 ? 18.142 -1.593 -12.761 1.00 90.19 207 ARG A N 1
ATOM 1574 C CA . ARG A 1 207 ? 19.134 -2.228 -11.876 1.00 90.19 207 ARG A CA 1
ATOM 1575 C C . ARG A 1 207 ? 18.606 -2.449 -10.467 1.00 90.19 207 ARG A C 1
ATOM 1577 O O . ARG A 1 207 ? 19.036 -3.381 -9.802 1.00 90.19 207 ARG A O 1
ATOM 1584 N N . LEU A 1 208 ? 17.649 -1.639 -10.018 1.00 91.31 208 LEU A N 1
ATOM 1585 C CA . LEU A 1 208 ? 17.009 -1.832 -8.717 1.00 91.31 208 LEU A CA 1
ATOM 1586 C C . LEU A 1 208 ? 16.191 -3.129 -8.684 1.00 91.31 208 LEU A C 1
ATOM 1588 O O . LEU A 1 208 ? 16.055 -3.734 -7.623 1.00 91.31 208 LEU A O 1
ATOM 1592 N N . LEU A 1 209 ? 15.698 -3.595 -9.839 1.00 90.38 209 LEU A N 1
ATOM 1593 C CA . LEU A 1 209 ? 15.011 -4.883 -9.954 1.00 90.38 209 LEU A CA 1
ATOM 1594 C C . LEU A 1 209 ? 15.959 -6.078 -9.776 1.00 90.38 209 LEU A C 1
ATOM 1596 O O . LEU A 1 209 ? 15.507 -7.174 -9.460 1.00 90.38 209 LEU A O 1
ATOM 1600 N N . GLU A 1 210 ? 17.273 -5.892 -9.926 1.00 86.50 210 GLU A N 1
ATOM 1601 C CA . GLU A 1 210 ? 18.260 -6.954 -9.681 1.00 86.50 210 GLU A CA 1
ATOM 1602 C C . GLU A 1 210 ? 18.350 -7.320 -8.196 1.00 86.50 210 GLU A C 1
ATOM 1604 O O . GLU A 1 210 ? 18.691 -8.451 -7.855 1.00 86.50 210 GLU A O 1
ATOM 1609 N N . GLU A 1 211 ? 17.988 -6.391 -7.310 1.00 86.75 211 GLU A N 1
ATOM 1610 C CA . GLU A 1 211 ? 17.914 -6.617 -5.865 1.00 86.75 211 GLU A CA 1
ATOM 1611 C C . GLU A 1 211 ? 16.638 -7.386 -5.457 1.00 86.75 211 GLU A C 1
ATOM 1613 O O . GLU A 1 211 ? 16.528 -7.886 -4.328 1.00 86.75 211 GLU A O 1
ATOM 1618 N N . CYS A 1 212 ? 15.674 -7.526 -6.375 1.00 89.06 212 CYS A N 1
ATOM 1619 C CA . CYS A 1 212 ? 14.408 -8.223 -6.168 1.00 89.06 212 CYS A CA 1
ATOM 1620 C C . CYS A 1 212 ? 14.565 -9.737 -6.393 1.00 89.06 212 CYS A C 1
ATOM 1622 O O . CYS A 1 212 ? 14.161 -10.284 -7.415 1.00 89.06 212 CYS A O 1
ATOM 1624 N N . ASN A 1 213 ? 15.107 -10.453 -5.405 1.00 85.19 213 ASN A N 1
ATOM 1625 C CA . ASN A 1 213 ? 15.355 -11.905 -5.494 1.00 85.19 213 ASN A CA 1
ATOM 1626 C C . ASN A 1 213 ? 14.112 -12.779 -5.757 1.00 85.19 213 ASN A C 1
ATOM 1628 O O . ASN A 1 213 ? 14.252 -13.967 -6.051 1.00 85.19 213 ASN A O 1
ATOM 1632 N N . LYS A 1 214 ? 12.906 -12.237 -5.567 1.00 90.00 214 LYS A N 1
ATOM 1633 C CA . LYS A 1 214 ? 11.636 -12.947 -5.762 1.00 90.00 214 LYS A CA 1
ATOM 1634 C C . LYS A 1 214 ? 10.845 -12.471 -6.972 1.00 90.00 214 LYS A C 1
ATOM 1636 O O . LYS A 1 214 ? 9.763 -13.015 -7.182 1.00 90.00 214 LYS A O 1
ATOM 1641 N N . LEU A 1 215 ? 11.373 -11.521 -7.744 1.00 91.56 215 LEU A N 1
ATOM 1642 C CA . LEU A 1 215 ? 10.693 -10.987 -8.915 1.00 91.56 215 LEU A CA 1
ATOM 1643 C C . LEU A 1 215 ? 10.377 -12.136 -9.875 1.00 91.56 215 LEU A C 1
ATOM 1645 O O . LEU A 1 215 ? 11.261 -12.932 -10.193 1.00 91.56 215 LEU A O 1
ATOM 1649 N N . ARG A 1 216 ? 9.118 -12.246 -10.288 1.00 89.81 216 ARG A N 1
ATOM 1650 C CA . ARG A 1 216 ? 8.617 -13.252 -11.230 1.00 89.81 216 ARG A CA 1
ATOM 1651 C C . ARG A 1 216 ? 8.178 -12.586 -12.514 1.00 89.81 216 ARG A C 1
ATOM 1653 O O . ARG A 1 216 ? 8.630 -13.003 -13.578 1.00 89.81 216 ARG A O 1
ATOM 1660 N N . ASP A 1 217 ? 7.392 -11.524 -12.385 1.00 90.00 217 ASP A N 1
ATOM 1661 C CA . ASP A 1 217 ? 6.824 -10.799 -13.506 1.00 90.00 217 ASP A CA 1
ATOM 1662 C C . ASP A 1 217 ? 7.151 -9.306 -13.405 1.00 90.00 217 ASP A C 1
ATOM 1664 O O . ASP A 1 217 ? 7.161 -8.693 -12.334 1.00 90.00 217 ASP A O 1
ATOM 1668 N N . PHE A 1 218 ? 7.457 -8.699 -14.550 1.00 92.62 218 PHE A N 1
ATOM 1669 C CA . PHE A 1 218 ? 7.608 -7.255 -14.634 1.00 92.62 218 PHE A CA 1
ATOM 1670 C C . PHE A 1 218 ? 7.116 -6.713 -15.975 1.00 92.62 218 PHE A C 1
ATOM 1672 O O . PHE A 1 218 ? 7.348 -7.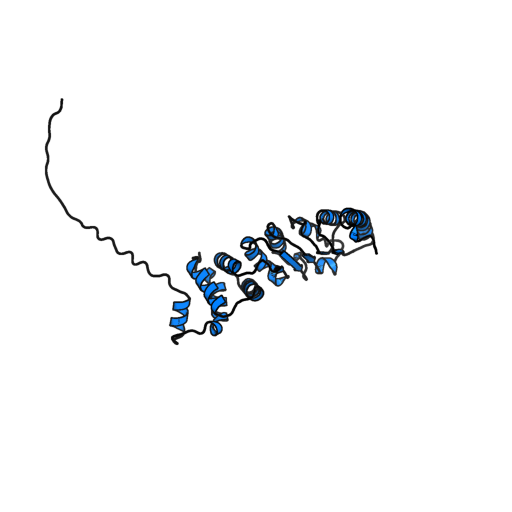295 -17.035 1.00 92.62 218 PHE A O 1
ATOM 1679 N N . HIS A 1 219 ? 6.462 -5.556 -15.927 1.00 94.19 219 HIS A N 1
ATOM 1680 C CA . HIS A 1 219 ? 5.900 -4.874 -17.087 1.00 94.19 219 HIS A CA 1
ATOM 1681 C C . HIS A 1 219 ? 6.454 -3.453 -17.159 1.00 94.19 219 HIS A C 1
ATOM 1683 O O . HIS A 1 219 ? 6.091 -2.594 -16.356 1.00 94.19 219 HIS A O 1
ATOM 1689 N N . LEU A 1 220 ? 7.343 -3.207 -18.124 1.00 95.44 220 LEU A N 1
ATOM 1690 C CA . LEU A 1 220 ? 7.955 -1.893 -18.318 1.00 95.44 220 LEU A CA 1
ATOM 1691 C C . LEU A 1 220 ? 7.367 -1.178 -19.526 1.00 95.44 220 LEU A C 1
ATOM 1693 O O . LEU A 1 220 ? 7.292 -1.747 -20.618 1.00 95.44 220 LEU A O 1
ATOM 1697 N N . ALA A 1 221 ? 6.995 0.083 -19.337 1.00 95.69 221 ALA A N 1
ATOM 1698 C CA . ALA A 1 221 ? 6.652 0.968 -20.435 1.00 95.69 221 ALA A CA 1
ATOM 1699 C C . ALA A 1 221 ? 7.904 1.414 -21.196 1.00 95.69 221 ALA A C 1
ATOM 1701 O O . ALA A 1 221 ? 8.943 1.730 -20.612 1.00 95.69 221 ALA A O 1
ATOM 1702 N N . VAL A 1 222 ? 7.790 1.471 -22.524 1.00 94.88 222 VAL A N 1
ATOM 1703 C CA . VAL A 1 222 ? 8.866 1.887 -23.426 1.00 94.88 222 VAL A CA 1
ATOM 1704 C C . VAL A 1 222 ? 8.396 3.088 -24.237 1.00 94.88 222 VAL A C 1
ATOM 1706 O O . VAL A 1 222 ? 7.627 2.953 -25.181 1.00 94.88 222 VAL A O 1
ATOM 1709 N N . VAL A 1 223 ? 8.870 4.273 -23.857 1.00 94.19 223 VAL A N 1
ATOM 1710 C CA . VAL A 1 223 ? 8.399 5.555 -24.409 1.00 94.19 223 VAL A CA 1
ATOM 1711 C C . VAL A 1 223 ? 9.086 5.999 -25.707 1.00 94.19 223 VAL A C 1
ATOM 1713 O O . VAL A 1 223 ? 8.624 6.929 -26.359 1.00 94.19 223 VAL A O 1
ATOM 1716 N N . SER A 1 224 ? 10.207 5.379 -26.096 1.00 94.25 224 SER A N 1
ATOM 1717 C CA . SER A 1 224 ? 10.907 5.661 -27.363 1.00 94.25 224 SER A CA 1
ATOM 1718 C C . SER A 1 224 ? 11.930 4.576 -27.717 1.00 94.25 224 SER A C 1
ATOM 1720 O O . SER A 1 224 ? 12.342 3.802 -26.854 1.00 94.25 224 SER A O 1
ATOM 1722 N N . ASP A 1 225 ? 12.421 4.574 -28.960 1.00 95.00 225 ASP A N 1
ATOM 1723 C CA . ASP A 1 225 ? 13.513 3.687 -29.398 1.00 95.00 225 ASP A CA 1
ATOM 1724 C C . ASP A 1 225 ? 14.811 3.928 -28.618 1.00 95.00 225 ASP A C 1
ATOM 1726 O O . ASP A 1 225 ? 15.529 2.987 -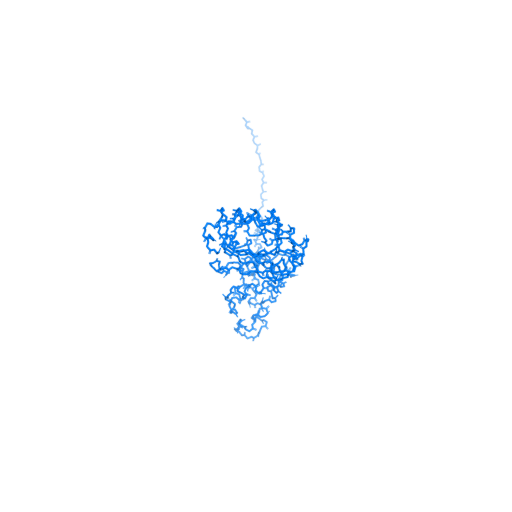28.278 1.00 95.00 225 ASP A O 1
ATOM 1730 N N . TYR A 1 226 ? 15.107 5.193 -28.297 1.00 93.81 226 TYR A N 1
ATOM 1731 C CA . TYR A 1 226 ? 16.248 5.535 -27.449 1.00 93.81 226 TYR A CA 1
ATOM 1732 C C . TYR A 1 226 ? 16.088 4.913 -26.060 1.00 93.81 226 TYR A C 1
ATOM 1734 O O . TYR A 1 226 ? 17.008 4.267 -25.561 1.00 93.81 226 TYR A O 1
ATOM 1742 N N . HIS A 1 227 ? 14.894 5.041 -25.475 1.00 93.69 227 HIS A N 1
ATOM 1743 C CA . HIS A 1 227 ? 14.587 4.438 -24.186 1.00 93.69 227 HIS A CA 1
ATOM 1744 C C . HIS A 1 227 ? 14.722 2.908 -24.228 1.00 93.69 227 HIS A C 1
ATOM 1746 O O . HIS A 1 227 ? 15.397 2.331 -23.377 1.00 93.69 227 HIS A O 1
ATOM 1752 N N . ALA A 1 228 ? 14.185 2.258 -25.264 1.00 93.62 228 ALA A N 1
ATOM 1753 C CA . ALA A 1 228 ? 14.351 0.822 -25.486 1.00 93.62 228 ALA A CA 1
ATOM 1754 C C . ALA A 1 228 ? 15.835 0.423 -25.545 1.00 93.62 228 ALA A C 1
ATOM 1756 O O . ALA A 1 228 ? 16.255 -0.535 -24.894 1.00 93.62 228 ALA A O 1
ATOM 1757 N N . GLY A 1 229 ? 16.647 1.195 -26.277 1.00 92.88 229 GLY A N 1
ATOM 1758 C CA . GLY A 1 229 ? 18.092 0.997 -26.381 1.00 92.88 229 GLY A CA 1
ATOM 1759 C C . GLY A 1 229 ? 18.827 1.111 -25.041 1.00 92.88 229 GLY A C 1
ATOM 1760 O O . GLY A 1 229 ? 19.819 0.413 -24.833 1.00 92.88 229 GLY A O 1
ATOM 1761 N N . CYS A 1 230 ? 18.330 1.933 -24.113 1.00 91.50 230 CYS A N 1
ATOM 1762 C CA . CYS A 1 230 ? 18.852 2.026 -22.749 1.00 91.50 230 CYS A CA 1
ATOM 1763 C C . CYS A 1 230 ? 18.410 0.856 -21.856 1.00 91.50 230 CYS A C 1
ATOM 1765 O O . CYS A 1 230 ? 19.208 0.389 -21.041 1.00 91.50 230 CYS A O 1
ATOM 1767 N N . LEU A 1 231 ? 17.169 0.381 -22.001 1.00 92.06 231 LEU A N 1
ATOM 1768 C CA . LEU A 1 231 ? 16.604 -0.684 -21.166 1.00 92.06 231 LEU A CA 1
ATOM 1769 C C . LEU A 1 231 ? 17.138 -2.069 -21.525 1.00 92.06 231 LEU A C 1
ATOM 1771 O O . LEU A 1 231 ? 17.516 -2.826 -20.633 1.00 92.06 231 LEU A O 1
ATOM 1775 N N . LEU A 1 232 ? 17.195 -2.408 -22.816 1.00 90.06 232 LEU A N 1
ATOM 1776 C CA . LEU A 1 232 ? 17.500 -3.766 -23.282 1.00 90.06 232 LEU A CA 1
ATOM 1777 C C . LEU A 1 232 ? 18.813 -4.348 -22.723 1.00 90.06 232 LEU A C 1
ATOM 1779 O O . LEU A 1 232 ? 18.793 -5.502 -22.290 1.00 90.06 232 LEU A O 1
ATOM 1783 N N . PRO A 1 233 ? 19.941 -3.609 -22.663 1.00 90.06 233 PRO A N 1
ATOM 1784 C CA . PRO A 1 233 ? 21.172 -4.141 -22.082 1.00 90.06 233 PRO A CA 1
ATOM 1785 C C . PRO A 1 233 ? 21.047 -4.449 -20.586 1.00 90.06 233 PRO A C 1
ATOM 1787 O O . PRO A 1 233 ? 21.616 -5.436 -20.122 1.00 90.06 233 PRO A O 1
ATOM 1790 N N . GLN A 1 234 ? 20.304 -3.620 -19.843 1.00 89.69 234 GLN A N 1
ATOM 1791 C CA . GLN A 1 234 ? 20.088 -3.816 -18.407 1.00 89.69 234 GLN A CA 1
ATOM 1792 C C . GLN A 1 234 ? 19.143 -4.995 -18.181 1.00 89.69 234 GLN A C 1
ATOM 1794 O O . GLN A 1 234 ? 19.483 -5.910 -17.449 1.00 89.69 234 GLN A O 1
ATOM 1799 N N . LEU A 1 235 ? 18.034 -5.056 -18.922 1.00 85.81 235 LEU A N 1
ATOM 1800 C CA . LEU A 1 235 ? 17.090 -6.171 -18.870 1.00 85.81 235 LEU A CA 1
ATOM 1801 C C . LEU A 1 235 ? 17.744 -7.505 -19.212 1.00 85.81 235 LEU A C 1
ATOM 1803 O O . LEU A 1 235 ? 17.504 -8.495 -18.530 1.00 85.81 235 LEU A O 1
ATOM 1807 N N . HIS A 1 236 ? 18.597 -7.548 -20.238 1.00 83.94 236 HIS A N 1
ATOM 1808 C CA . HIS A 1 236 ? 19.344 -8.759 -20.561 1.00 83.94 236 HIS A CA 1
ATOM 1809 C C . HIS A 1 236 ? 20.190 -9.219 -19.366 1.00 83.94 236 HIS A C 1
ATOM 1811 O O . HIS A 1 236 ? 20.229 -10.414 -19.070 1.00 83.94 236 HIS A O 1
ATOM 1817 N N . HIS A 1 237 ? 20.842 -8.285 -18.665 1.00 80.50 237 HIS A N 1
ATOM 1818 C CA . HIS A 1 237 ? 21.591 -8.582 -17.447 1.00 80.50 237 HIS A CA 1
ATOM 1819 C C . HIS A 1 237 ? 20.675 -9.086 -16.325 1.00 80.50 237 HIS A C 1
ATOM 1821 O O . HIS A 1 237 ? 20.874 -10.207 -15.865 1.00 80.50 237 HIS A O 1
ATOM 1827 N N . THR A 1 238 ? 19.631 -8.333 -15.973 1.00 78.81 238 THR A N 1
ATOM 1828 C CA . THR A 1 238 ? 18.661 -8.668 -14.919 1.00 78.81 238 THR A CA 1
ATOM 1829 C C . THR A 1 238 ? 17.975 -10.017 -15.158 1.00 78.81 238 THR A C 1
ATOM 1831 O O . THR A 1 238 ? 17.871 -10.841 -14.255 1.00 78.81 238 THR A O 1
ATOM 1834 N N . VAL A 1 239 ? 17.549 -10.315 -16.388 1.00 77.12 239 VAL A N 1
ATOM 1835 C CA . VAL A 1 239 ? 16.914 -11.603 -16.713 1.00 77.12 239 VAL A CA 1
ATOM 1836 C C . VAL A 1 239 ? 17.914 -12.753 -16.579 1.00 77.12 239 VAL A C 1
ATOM 1838 O O . VAL A 1 239 ? 17.571 -13.820 -16.071 1.00 77.12 239 VAL A O 1
ATOM 1841 N N . THR A 1 240 ? 19.168 -12.558 -16.999 1.00 76.19 240 THR A N 1
ATOM 1842 C CA . THR A 1 240 ? 20.184 -13.613 -16.876 1.00 76.19 240 THR A CA 1
ATOM 1843 C C . THR A 1 240 ? 20.683 -13.826 -15.447 1.00 76.19 240 THR A C 1
ATOM 1845 O O . THR A 1 240 ? 21.053 -14.960 -15.132 1.00 76.19 240 THR A O 1
ATOM 1848 N N . SER A 1 241 ? 20.689 -12.797 -14.595 1.00 72.06 241 SER A N 1
ATOM 1849 C CA . SER A 1 241 ? 21.151 -12.868 -13.202 1.00 72.06 241 SER A CA 1
ATOM 1850 C C . SER A 1 241 ? 20.045 -13.272 -12.222 1.00 72.06 241 SER A C 1
ATOM 1852 O O . SER A 1 241 ? 20.269 -14.148 -11.387 1.00 72.06 241 SER A O 1
ATOM 1854 N N . THR A 1 242 ? 18.857 -12.682 -12.344 1.00 65.19 242 THR A N 1
ATOM 1855 C CA . THR A 1 242 ? 17.765 -12.795 -11.364 1.00 65.19 242 THR A CA 1
ATOM 1856 C C . THR A 1 242 ? 16.727 -13.846 -11.762 1.00 65.19 242 THR A C 1
ATOM 1858 O O . THR A 1 242 ? 16.116 -14.478 -10.903 1.00 65.19 242 THR A O 1
ATOM 1861 N N . LEU A 1 243 ? 16.558 -14.105 -13.063 1.00 61.88 243 LEU A N 1
ATOM 1862 C CA . LEU A 1 243 ? 15.477 -14.937 -13.606 1.00 61.88 243 LEU A CA 1
ATOM 1863 C C . LEU A 1 243 ? 15.991 -16.066 -14.526 1.00 61.88 243 LEU A C 1
ATOM 1865 O O . LEU A 1 243 ? 15.583 -16.170 -15.687 1.00 61.88 243 LEU A O 1
ATOM 1869 N N . PRO A 1 244 ? 16.822 -17.010 -14.035 1.00 52.34 244 PRO A N 1
ATOM 1870 C CA . PRO A 1 244 ? 17.283 -18.136 -14.855 1.00 52.34 244 PRO A CA 1
ATOM 1871 C C . PRO A 1 244 ? 16.137 -19.036 -15.363 1.00 52.34 244 PRO A C 1
ATOM 1873 O O . PRO A 1 244 ? 16.338 -19.800 -16.309 1.00 52.34 244 PRO A O 1
ATOM 1876 N N . GLN A 1 245 ? 14.946 -18.936 -14.761 1.00 47.12 245 GLN A N 1
ATOM 1877 C CA . GLN A 1 245 ? 13.727 -19.667 -15.128 1.00 47.12 245 GLN A CA 1
ATOM 1878 C C . GLN A 1 245 ? 13.048 -19.125 -16.405 1.00 47.12 245 GLN A C 1
ATOM 1880 O O . GLN A 1 245 ? 12.357 -19.881 -17.080 1.00 47.12 245 GLN A O 1
ATOM 1885 N N . LEU A 1 246 ? 13.289 -17.864 -16.795 1.00 45.62 246 LEU A N 1
ATOM 1886 C CA . LEU A 1 246 ? 12.705 -17.234 -17.994 1.00 45.62 246 LEU A CA 1
ATOM 1887 C C . LEU A 1 246 ? 13.477 -17.533 -19.293 1.00 45.62 246 LEU A C 1
ATOM 1889 O O . LEU A 1 246 ? 13.125 -17.027 -20.353 1.00 45.62 246 LEU A O 1
ATOM 1893 N N . LYS A 1 247 ? 14.491 -18.415 -19.259 1.00 40.19 247 LYS A N 1
ATOM 1894 C CA . LYS A 1 247 ? 15.280 -18.867 -20.431 1.00 40.19 247 LYS A CA 1
ATOM 1895 C C . LYS A 1 247 ? 14.482 -19.632 -21.512 1.00 40.19 247 LYS A C 1
ATOM 1897 O O . LYS A 1 247 ? 15.082 -20.312 -22.345 1.00 40.19 247 LYS A O 1
ATOM 1902 N N . ARG A 1 248 ? 13.150 -19.572 -21.510 1.00 33.75 248 ARG A N 1
ATOM 1903 C CA . ARG A 1 248 ? 12.275 -20.206 -22.504 1.00 33.75 248 ARG A CA 1
ATOM 1904 C C . ARG A 1 248 ? 11.092 -19.304 -22.856 1.00 33.75 248 ARG A C 1
ATOM 1906 O O . ARG A 1 248 ? 9.973 -19.598 -22.450 1.00 33.75 248 ARG A O 1
ATOM 1913 N N . LEU A 1 249 ? 11.348 -18.265 -23.644 1.00 32.34 249 LEU A N 1
ATOM 1914 C CA . LEU A 1 249 ? 10.386 -17.688 -24.586 1.00 32.34 249 LEU A CA 1
ATOM 1915 C C . LEU A 1 249 ? 11.115 -17.422 -25.903 1.00 32.34 249 LEU A C 1
ATOM 1917 O O . LEU A 1 249 ? 12.219 -16.836 -25.841 1.00 32.34 249 LEU A O 1
#

pLDDT: mean 83.54, std 17.87, range [32.34, 98.12]